Protein AF-A0AA37XMJ9-F1 (afdb_monomer)

Nearest PDB structures (foldseek):
  6n1x-assembly1_A  TM=3.238E-01  e=4.390E+00  Staphylococcus aureus subsp. aureus CN1
  8bhv-assembly1_A  TM=1.968E-01  e=6.814E+00  Homo sapiens

Sequence (261 aa):
MQPVRIQGEDYVDGGYRNDFPLDVALSKGAKECICIDAKGPGVRKKISLPENVVNVQLRSPWPLGSFLIFDSKRSKVNERLGYLEMLKYFGKYTGFWYTFSNMTDWQTNWQAFIMSLSAQEFALLKKSNFWQKFYKYHGKKVSLEQVGEAFVELIGRILRLPADRSYTKEQFLNAFMKKKTELSFPPELVRSFNEWVELYYKDYFFLSKKNQFLFLDALLEKDMHLSKWFIEQTEVLFIAAKFFHFLKNETEEKCVINNEE

Organism: NCBI:txid526944

Structure (mmCIF, N/CA/C/O backbone):
data_AF-A0AA37XMJ9-F1
#
_entry.id   AF-A0AA37XMJ9-F1
#
loop_
_atom_site.group_PDB
_atom_site.id
_atom_site.type_symbol
_atom_site.label_atom_id
_atom_site.label_alt_id
_atom_site.label_comp_id
_atom_site.label_asym_id
_atom_site.label_entity_id
_atom_site.label_seq_id
_atom_site.pdbx_PDB_ins_code
_atom_site.Cartn_x
_atom_site.Cartn_y
_atom_site.Cartn_z
_atom_site.occupancy
_atom_site.B_iso_or_equiv
_atom_site.auth_seq_id
_atom_site.auth_comp_id
_atom_site.auth_asym_id
_atom_site.auth_atom_id
_atom_site.pdbx_PDB_model_num
ATOM 1 N N . MET A 1 1 ? -31.871 9.087 11.682 1.00 66.75 1 MET A N 1
ATOM 2 C CA . MET A 1 1 ? -31.858 7.918 12.585 1.00 66.75 1 MET A CA 1
ATOM 3 C C . MET A 1 1 ? -32.893 8.187 13.662 1.00 66.75 1 MET A C 1
ATOM 5 O O . MET A 1 1 ? -32.895 9.306 14.162 1.00 66.75 1 MET A O 1
ATOM 9 N N . GLN A 1 2 ? -33.815 7.263 13.934 1.00 83.56 2 GLN A N 1
ATOM 10 C CA . GLN A 1 2 ? -34.804 7.458 15.001 1.00 83.56 2 GLN A CA 1
ATOM 11 C C . GLN A 1 2 ? -34.198 7.020 16.342 1.00 83.56 2 GLN A C 1
ATOM 13 O O . GLN A 1 2 ? -33.538 5.979 16.369 1.00 83.56 2 GLN A O 1
ATOM 18 N N . PRO A 1 3 ? -34.363 7.807 17.418 1.00 89.19 3 PRO A N 1
ATOM 19 C CA . PRO A 1 3 ? -33.894 7.415 18.737 1.00 89.19 3 PRO A CA 1
ATOM 20 C C . PRO A 1 3 ? -34.682 6.211 19.265 1.00 89.19 3 PRO A C 1
ATOM 22 O O . PRO A 1 3 ? -35.870 6.056 18.983 1.00 89.19 3 PRO A O 1
ATOM 25 N N . VAL A 1 4 ? -34.011 5.366 20.043 1.00 95.19 4 VAL A N 1
ATOM 26 C CA . VAL A 1 4 ? -34.606 4.219 20.736 1.00 95.19 4 VAL A CA 1
ATOM 27 C C . VAL A 1 4 ? -34.686 4.547 22.220 1.00 95.19 4 VAL A C 1
ATOM 29 O O . VAL A 1 4 ? -33.683 4.936 22.818 1.00 95.19 4 VAL A O 1
ATOM 32 N N . ARG A 1 5 ? -35.864 4.375 22.825 1.00 95.56 5 ARG A N 1
ATOM 33 C CA . ARG A 1 5 ? -36.067 4.664 24.247 1.00 95.56 5 ARG A CA 1
ATOM 34 C C . ARG A 1 5 ? -35.691 3.460 25.105 1.00 95.56 5 ARG A C 1
ATOM 36 O O . ARG A 1 5 ? -36.268 2.385 24.955 1.00 95.56 5 ARG A O 1
ATOM 43 N N . ILE A 1 6 ? -34.736 3.641 26.011 1.00 95.50 6 ILE A N 1
ATOM 44 C CA . ILE A 1 6 ? -34.246 2.611 26.934 1.00 95.50 6 ILE A CA 1
ATOM 45 C C . ILE A 1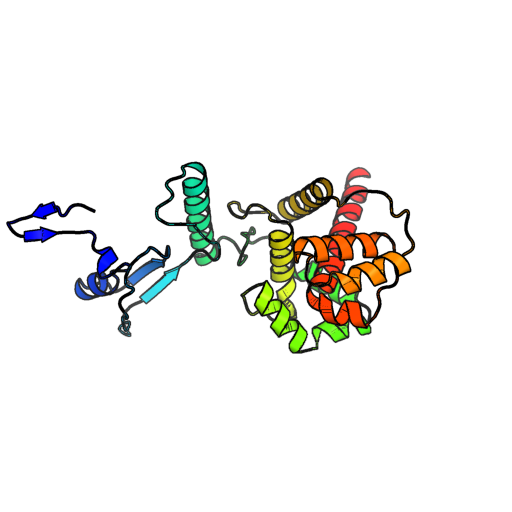 6 ? -34.293 3.201 28.343 1.00 95.50 6 ILE A C 1
ATOM 47 O O . ILE A 1 6 ? -33.741 4.265 28.585 1.00 95.50 6 ILE A O 1
ATOM 51 N N . GLN A 1 7 ? -34.984 2.537 29.276 1.00 95.31 7 GLN A N 1
ATOM 52 C CA . GLN A 1 7 ? -35.122 2.995 30.674 1.00 95.31 7 GLN A CA 1
ATOM 53 C C . GLN A 1 7 ? -35.608 4.452 30.827 1.00 95.31 7 GLN A C 1
ATOM 55 O O . GLN A 1 7 ? -35.252 5.140 31.775 1.00 95.31 7 GLN A O 1
ATOM 60 N N . GLY A 1 8 ? -36.449 4.922 29.901 1.00 95.31 8 GLY A N 1
ATOM 61 C CA . GLY A 1 8 ? -36.991 6.282 29.940 1.00 95.31 8 GLY A CA 1
ATOM 62 C C . GLY A 1 8 ? -36.095 7.357 29.320 1.00 95.31 8 GLY A C 1
ATOM 63 O O . GLY A 1 8 ? -36.539 8.495 29.241 1.00 95.31 8 GLY A O 1
ATOM 64 N N . GLU A 1 9 ? -34.915 7.004 28.814 1.00 95.38 9 GLU A N 1
ATOM 65 C CA . GLU A 1 9 ? -34.000 7.912 28.116 1.00 95.38 9 GLU A CA 1
ATOM 66 C C . GLU A 1 9 ? -33.924 7.565 26.623 1.00 95.38 9 GLU A C 1
ATOM 68 O O . GLU A 1 9 ? -34.057 6.401 26.233 1.00 95.38 9 GLU A O 1
ATOM 73 N N . ASP A 1 10 ? -33.716 8.572 25.777 1.00 94.25 10 ASP A N 1
ATOM 74 C CA . ASP A 1 10 ? -33.631 8.398 24.327 1.00 94.25 10 ASP A CA 1
ATOM 75 C C . ASP A 1 10 ? -32.170 8.213 23.887 1.00 94.25 10 ASP A C 1
ATOM 77 O O . ASP A 1 10 ? -31.306 9.047 24.158 1.00 94.25 10 ASP A O 1
ATOM 81 N N . TYR A 1 11 ? -31.895 7.127 23.162 1.00 93.12 11 TYR A N 1
ATOM 82 C CA . TYR A 1 11 ? -30.558 6.770 22.691 1.00 93.12 11 TYR A CA 1
ATOM 83 C C . TYR A 1 11 ? -30.465 6.788 21.168 1.00 93.12 11 TYR A C 1
ATOM 85 O O . TYR A 1 11 ? -31.378 6.378 20.453 1.00 93.12 11 TYR A O 1
ATOM 93 N N . VAL A 1 12 ? -29.307 7.215 20.674 1.00 91.25 12 VAL A N 1
ATOM 94 C CA . VAL A 1 12 ? -28.900 7.138 19.266 1.00 91.25 12 VAL A CA 1
ATOM 95 C C . VAL A 1 12 ? -27.552 6.424 19.166 1.00 91.25 12 VAL A C 1
ATOM 97 O O . VAL A 1 12 ? -26.928 6.118 20.182 1.00 91.25 12 VAL A O 1
ATOM 100 N N . ASP A 1 13 ? -27.097 6.155 17.943 1.00 88.25 13 ASP A N 1
ATOM 101 C CA . ASP A 1 13 ? -25.814 5.493 17.693 1.00 88.25 13 ASP A CA 1
ATOM 102 C C . ASP A 1 13 ? -24.636 6.225 18.372 1.00 88.25 13 ASP A C 1
ATOM 104 O O . ASP A 1 13 ? -24.510 7.452 18.315 1.00 88.25 13 ASP A O 1
ATOM 108 N N . GLY A 1 14 ? -23.750 5.460 19.014 1.00 87.38 14 GLY A N 1
ATOM 109 C CA . GLY A 1 14 ? -22.586 5.992 19.722 1.00 87.38 14 GLY A CA 1
ATOM 110 C C . GLY A 1 14 ? -21.572 6.691 18.812 1.00 87.38 14 GLY A C 1
ATOM 111 O O . GLY A 1 14 ? -20.876 7.597 19.275 1.00 87.38 14 GLY A O 1
ATOM 112 N N . GLY A 1 15 ? -21.533 6.352 17.519 1.00 85.62 15 GLY A N 1
ATOM 113 C CA . GLY A 1 15 ? -20.644 6.956 16.525 1.00 85.62 15 GLY A CA 1
ATOM 114 C C . GLY A 1 15 ? -20.826 8.469 16.370 1.00 85.62 15 GLY A C 1
ATOM 115 O O . GLY A 1 15 ? -19.869 9.176 16.052 1.00 85.62 15 GLY A O 1
ATOM 116 N N . TYR A 1 16 ? -22.006 9.008 16.706 1.00 86.44 16 TYR A N 1
ATOM 117 C CA . TYR A 1 16 ? -22.241 10.458 16.750 1.00 86.44 16 TYR A CA 1
ATOM 118 C C . TYR A 1 16 ? -21.364 11.185 17.781 1.00 86.44 16 TYR A C 1
ATOM 120 O O . TYR A 1 16 ? -21.107 12.379 17.633 1.00 86.44 16 TYR A O 1
ATOM 128 N N . ARG A 1 17 ? -20.893 10.483 18.818 1.00 88.00 17 ARG A N 1
ATOM 129 C CA . ARG A 1 17 ? -20.053 11.043 19.887 1.00 88.00 17 ARG A CA 1
ATOM 130 C C . ARG A 1 17 ? -18.646 10.455 19.908 1.00 88.00 17 ARG A C 1
ATOM 132 O O . ARG A 1 17 ? -17.703 11.163 20.257 1.00 88.00 17 ARG A O 1
ATOM 139 N N . ASN A 1 18 ? -18.523 9.165 19.620 1.00 90.19 18 ASN A N 1
ATOM 140 C CA . ASN A 1 18 ? -17.270 8.434 19.669 1.00 90.19 18 ASN A CA 1
ATOM 141 C C . ASN A 1 18 ? -17.320 7.241 18.709 1.00 90.19 18 ASN A C 1
ATOM 143 O O . ASN A 1 18 ? -17.839 6.180 19.046 1.00 90.19 18 ASN A O 1
ATOM 147 N N . ASP A 1 19 ? -16.767 7.416 17.515 1.00 89.38 19 ASP A N 1
ATOM 148 C CA . ASP A 1 19 ? -16.698 6.372 16.484 1.00 89.38 19 ASP A CA 1
ATOM 149 C C . ASP A 1 19 ? -15.590 5.330 16.741 1.00 89.38 19 ASP A C 1
ATOM 151 O O . ASP A 1 19 ? -15.439 4.380 15.971 1.00 89.38 19 ASP A O 1
ATOM 155 N N . PHE A 1 20 ? -14.813 5.485 17.821 1.00 91.44 20 PHE A N 1
ATOM 156 C CA . PHE A 1 20 ? -13.759 4.549 18.209 1.00 91.44 20 PHE A CA 1
ATOM 157 C C . PHE A 1 20 ? -13.577 4.491 19.729 1.00 91.44 20 PHE A C 1
ATOM 159 O O . PHE A 1 20 ? -12.693 5.158 20.277 1.00 91.44 20 PHE A O 1
ATOM 166 N N . PRO A 1 21 ? -14.405 3.692 20.426 1.00 92.12 21 PRO A N 1
ATOM 167 C CA . PRO A 1 21 ? -14.551 3.718 21.881 1.00 92.12 21 PRO A CA 1
ATOM 168 C C . PRO A 1 21 ? -13.410 3.013 22.636 1.00 92.12 21 PRO A C 1
ATOM 170 O O . PRO A 1 21 ? -13.639 2.243 23.569 1.00 92.12 21 PRO A O 1
ATOM 173 N N . LEU A 1 22 ? -12.159 3.286 22.257 1.00 93.31 22 LEU A N 1
ATOM 174 C CA . LEU A 1 22 ? -10.976 2.763 22.936 1.00 93.31 22 LEU A CA 1
ATOM 175 C C . LEU A 1 22 ? -10.908 3.255 24.389 1.00 93.31 22 LEU A C 1
ATOM 177 O O . LEU A 1 22 ? -10.591 2.483 25.281 1.00 93.31 22 LEU A O 1
ATOM 181 N N . ASP A 1 23 ? -11.299 4.496 24.669 1.00 93.38 23 ASP A N 1
ATOM 182 C CA . ASP A 1 23 ? -11.367 5.037 26.031 1.00 93.38 23 ASP A CA 1
ATOM 183 C C . ASP A 1 23 ? -12.340 4.267 26.932 1.00 93.38 23 ASP A C 1
ATOM 185 O O . ASP A 1 23 ? -12.078 4.112 28.123 1.00 93.38 23 ASP A O 1
ATOM 189 N N . VAL A 1 24 ? -13.437 3.754 26.367 1.00 94.00 24 VAL A N 1
ATOM 190 C CA . VAL A 1 24 ? -14.402 2.915 27.092 1.00 94.00 24 VAL A CA 1
ATOM 191 C C . VAL A 1 24 ? -13.803 1.543 27.400 1.00 94.00 24 VAL A C 1
ATOM 193 O O . VAL A 1 24 ? -14.007 1.016 28.492 1.00 94.00 24 VAL A O 1
ATOM 196 N N . ALA A 1 25 ? -13.039 0.964 26.469 1.00 94.38 25 ALA A N 1
ATOM 197 C CA . ALA A 1 25 ? -12.320 -0.283 26.722 1.00 94.38 25 ALA A CA 1
ATOM 198 C C . ALA A 1 25 ? -11.262 -0.101 27.827 1.00 94.38 25 ALA A C 1
ATOM 200 O O . ALA A 1 25 ? -11.189 -0.901 28.761 1.00 94.38 25 ALA A O 1
ATOM 201 N N . LEU A 1 26 ? -10.497 0.993 27.770 1.00 94.88 26 LEU A N 1
ATOM 202 C CA . LEU A 1 26 ? -9.481 1.328 28.770 1.00 94.88 26 LEU A CA 1
ATOM 203 C C . LEU A 1 26 ? -10.086 1.575 30.157 1.00 94.88 26 LEU A C 1
ATOM 205 O O . LEU A 1 26 ? -9.560 1.069 31.146 1.00 94.88 26 LEU A O 1
ATOM 209 N N . SER A 1 27 ? -11.205 2.303 30.249 1.00 94.38 27 SER A N 1
ATOM 210 C CA . SER A 1 27 ? -11.872 2.569 31.534 1.00 94.38 27 SER A CA 1
ATOM 211 C C . SER A 1 27 ? -12.449 1.308 32.178 1.00 94.38 27 SER A C 1
ATOM 213 O O . SER A 1 27 ? -12.552 1.232 33.400 1.00 94.38 27 SER A O 1
ATOM 215 N N . LYS A 1 28 ? -12.764 0.291 31.368 1.00 95.88 28 LYS A N 1
ATOM 216 C CA . LYS A 1 28 ? -13.156 -1.049 31.824 1.00 95.88 28 LYS A CA 1
ATOM 217 C C . LYS A 1 28 ? -11.971 -1.960 32.164 1.00 95.88 28 LYS A C 1
ATOM 219 O O . LYS A 1 28 ? -12.190 -3.110 32.527 1.00 95.88 28 LYS A O 1
ATOM 224 N N . GLY A 1 29 ? -10.737 -1.461 32.082 1.00 95.00 29 GLY A N 1
ATOM 225 C CA . GLY A 1 29 ? -9.537 -2.176 32.513 1.00 95.00 29 GLY A CA 1
ATOM 226 C C . GLY A 1 29 ? -8.793 -2.930 31.411 1.00 95.00 29 GLY A C 1
ATOM 227 O O . GLY A 1 29 ? -7.912 -3.721 31.740 1.00 95.00 29 GLY A O 1
ATOM 228 N N . ALA A 1 30 ? -9.091 -2.697 30.127 1.00 96.31 30 ALA A N 1
ATOM 229 C CA . ALA A 1 30 ? -8.327 -3.305 29.036 1.00 96.31 30 ALA A CA 1
ATOM 230 C C . ALA A 1 30 ? -6.842 -2.888 29.089 1.00 96.31 30 ALA A C 1
ATOM 232 O O . ALA A 1 30 ? -6.521 -1.702 29.205 1.00 96.31 30 ALA A O 1
ATOM 233 N N . LYS A 1 31 ? -5.939 -3.875 29.003 1.00 95.94 31 LYS A N 1
ATOM 234 C CA . LYS A 1 31 ? -4.472 -3.688 29.009 1.00 95.94 31 LYS A CA 1
ATOM 235 C C . LYS A 1 31 ? -3.799 -4.061 27.694 1.00 95.94 31 LYS A C 1
ATOM 237 O O . LYS A 1 31 ? -2.716 -3.565 27.407 1.00 95.94 31 LYS A O 1
ATOM 242 N N . GLU A 1 32 ? -4.467 -4.867 26.882 1.00 96.12 32 GLU A N 1
ATOM 243 C CA . GLU A 1 32 ? -4.010 -5.279 25.561 1.00 96.12 32 GLU A CA 1
ATOM 244 C C . GLU A 1 32 ? -5.151 -5.036 24.577 1.00 96.12 32 GLU A C 1
ATOM 246 O O . GLU A 1 32 ? -6.258 -5.545 24.755 1.00 96.12 32 GLU A O 1
ATOM 251 N N . CYS A 1 33 ? -4.911 -4.189 23.580 1.00 94.81 33 CYS A N 1
ATOM 252 C CA . CYS A 1 33 ? -5.932 -3.742 22.641 1.00 94.81 33 CYS A CA 1
ATOM 253 C C . CYS A 1 33 ? -5.467 -3.973 21.204 1.00 94.81 33 CYS A C 1
ATOM 255 O O . CYS A 1 33 ? -4.438 -3.442 20.789 1.00 94.81 33 CYS A O 1
ATOM 257 N N . ILE A 1 34 ? -6.269 -4.703 20.425 1.00 94.38 34 ILE A N 1
ATOM 258 C CA . ILE A 1 34 ? -6.161 -4.730 18.964 1.00 94.38 34 ILE A CA 1
ATOM 259 C C . ILE A 1 34 ? -7.244 -3.807 18.405 1.00 94.38 34 ILE A C 1
ATOM 261 O O . ILE A 1 34 ? -8.437 -4.100 18.434 1.00 94.38 34 ILE A O 1
ATOM 265 N N . CYS A 1 35 ? -6.799 -2.660 17.920 1.00 93.75 35 CYS A N 1
ATOM 266 C CA . CYS A 1 35 ? -7.593 -1.515 17.517 1.00 93.7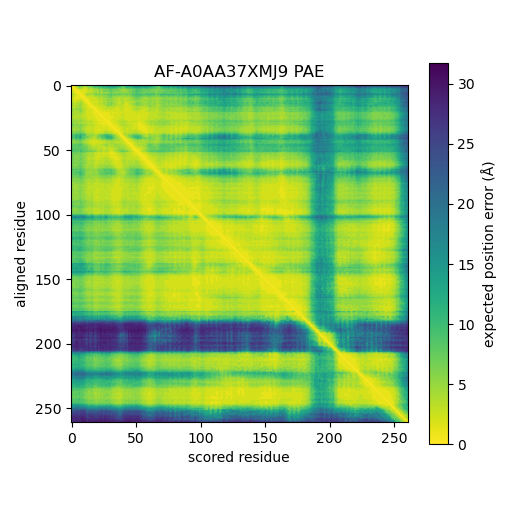5 35 CYS A CA 1
ATOM 267 C C . CYS A 1 35 ? -7.730 -1.466 15.992 1.00 93.75 35 CYS A C 1
ATOM 269 O O . CYS A 1 35 ? -6.827 -0.997 15.302 1.00 93.75 35 CYS A O 1
ATOM 271 N N . ILE A 1 36 ? -8.867 -1.914 15.456 1.00 92.50 36 ILE A N 1
ATOM 272 C CA . ILE A 1 36 ? -9.113 -1.967 14.005 1.00 92.50 36 ILE A CA 1
ATOM 273 C C . ILE A 1 36 ? -9.889 -0.723 13.554 1.00 92.50 36 ILE A C 1
ATOM 275 O O . ILE A 1 36 ? -11.094 -0.617 13.769 1.00 92.50 36 ILE A O 1
ATOM 279 N N . ASP A 1 37 ? -9.210 0.226 12.909 1.00 90.06 37 ASP A N 1
ATOM 280 C CA . ASP A 1 37 ? -9.817 1.474 12.437 1.00 90.06 37 ASP A CA 1
ATOM 281 C C . ASP A 1 37 ? -10.345 1.349 11.000 1.00 90.06 37 ASP A C 1
ATOM 283 O O . ASP A 1 37 ? -9.607 1.485 10.018 1.00 90.06 37 ASP A O 1
ATOM 287 N N . ALA A 1 38 ? -11.656 1.143 10.874 1.00 85.69 38 ALA A N 1
ATOM 288 C CA . ALA A 1 38 ? -12.355 1.114 9.590 1.00 85.69 38 ALA A CA 1
ATOM 289 C C . ALA A 1 38 ? -12.654 2.514 9.010 1.00 85.69 38 ALA A C 1
ATOM 291 O O . ALA A 1 38 ? -13.165 2.600 7.894 1.00 85.69 38 ALA A O 1
ATOM 292 N N . LYS A 1 39 ? -12.336 3.607 9.731 1.00 77.38 39 LYS A N 1
ATOM 293 C CA . LYS A 1 39 ? -12.738 4.988 9.397 1.00 77.38 39 LYS A CA 1
ATOM 294 C C . LYS A 1 39 ? -14.241 5.137 9.129 1.00 77.38 39 LYS A C 1
ATOM 296 O O . LYS A 1 39 ? -14.666 5.485 8.027 1.00 77.38 39 LYS A O 1
ATOM 301 N N . GLY A 1 40 ? -15.035 4.881 10.163 1.00 72.56 40 GLY A N 1
ATOM 302 C CA . GLY A 1 40 ? -16.459 5.203 10.152 1.00 72.56 40 GLY A CA 1
ATOM 303 C C . GLY A 1 40 ? -16.722 6.719 10.134 1.00 72.56 40 GLY A C 1
ATOM 304 O O . GLY A 1 40 ? -15.816 7.514 10.391 1.00 72.56 40 GLY A O 1
ATOM 305 N N . PRO A 1 41 ? -17.953 7.138 9.805 1.00 72.00 41 PRO A N 1
ATOM 306 C CA . PRO A 1 41 ? -18.405 8.503 10.013 1.00 72.00 41 PRO A CA 1
ATOM 307 C C . PRO A 1 41 ? -18.606 8.743 11.511 1.00 72.00 41 PRO A C 1
ATOM 309 O O . PRO A 1 41 ? -19.067 7.856 12.226 1.00 72.00 41 PRO A O 1
ATOM 312 N N . GLY A 1 42 ? -18.305 9.951 11.979 1.00 80.62 42 GLY A N 1
ATOM 313 C CA . GLY A 1 42 ? -18.525 10.316 13.373 1.00 80.62 42 GLY A CA 1
ATOM 314 C C . GLY A 1 42 ? -17.417 11.176 13.954 1.00 80.62 42 GLY A C 1
ATOM 315 O O . GLY A 1 42 ? -16.561 11.703 13.238 1.00 80.62 42 GLY A O 1
ATOM 316 N N . VAL A 1 43 ? -17.465 11.341 15.273 1.00 83.06 43 VAL A N 1
ATOM 317 C CA . VAL A 1 43 ? -16.482 12.127 16.020 1.00 83.06 43 VAL A CA 1
ATOM 318 C C . VAL A 1 43 ? -15.443 11.191 16.622 1.00 83.06 43 VAL A C 1
ATOM 320 O O . VAL A 1 43 ? -15.759 10.382 17.492 1.00 83.06 43 VAL A O 1
ATOM 323 N N . ARG A 1 44 ? -14.183 11.355 16.206 1.00 89.00 44 ARG A N 1
ATOM 324 C CA . ARG A 1 44 ? -13.044 10.660 16.811 1.00 89.00 44 ARG A CA 1
ATOM 325 C C . ARG A 1 44 ? -12.633 11.352 18.099 1.00 89.00 44 ARG A C 1
ATOM 327 O O . ARG A 1 44 ? -12.063 12.447 18.072 1.00 89.00 44 ARG A O 1
ATOM 334 N N . LYS A 1 45 ? -12.874 10.701 19.235 1.00 89.38 45 LYS A N 1
ATOM 335 C CA . LYS A 1 45 ? -12.370 11.180 20.523 1.00 89.38 45 LYS A CA 1
ATOM 336 C C . LYS A 1 45 ? -10.842 11.054 20.557 1.00 89.38 45 LYS A C 1
ATOM 338 O O . LYS A 1 45 ? -10.291 10.013 20.208 1.00 89.38 45 LYS A O 1
ATOM 343 N N . LYS A 1 46 ? -10.146 12.116 20.979 1.00 88.31 46 LYS A N 1
ATOM 344 C CA . LYS A 1 46 ? -8.703 12.057 21.265 1.00 88.31 46 LYS A CA 1
ATOM 345 C C . LYS A 1 46 ? -8.485 11.321 22.582 1.00 88.31 46 LYS A C 1
ATOM 347 O O . LYS A 1 46 ? -9.158 11.618 23.567 1.00 88.31 46 LYS A O 1
ATOM 352 N N . ILE A 1 47 ? -7.549 10.381 22.590 1.00 88.25 47 ILE A N 1
ATOM 353 C CA . ILE A 1 47 ? -7.257 9.539 23.749 1.00 88.25 47 ILE A CA 1
ATOM 354 C C . ILE A 1 47 ? -5.741 9.477 23.906 1.00 88.25 47 ILE A C 1
ATOM 356 O O . ILE A 1 47 ? -5.030 9.259 22.924 1.00 88.25 47 ILE A O 1
ATOM 360 N N . SER A 1 48 ? -5.262 9.671 25.132 1.00 89.06 48 SER A N 1
ATOM 361 C CA . SER A 1 48 ? -3.874 9.399 25.503 1.00 89.06 48 SER A CA 1
ATOM 362 C C . SER A 1 48 ? -3.788 7.970 26.017 1.00 89.06 48 SER A C 1
ATOM 364 O O . SER A 1 48 ? -4.514 7.603 26.942 1.00 89.06 48 SER A O 1
ATOM 366 N N . LEU A 1 49 ? -2.934 7.160 25.399 1.00 91.06 49 LEU A N 1
ATOM 367 C CA . LEU A 1 49 ? -2.709 5.783 25.825 1.00 91.06 49 LEU A CA 1
ATOM 368 C C . LEU A 1 49 ? -1.877 5.775 27.115 1.00 91.06 49 LEU A C 1
ATOM 370 O O . LEU A 1 49 ? -0.822 6.411 27.138 1.00 91.06 49 LEU A O 1
ATOM 374 N N . PRO A 1 50 ? -2.319 5.076 28.173 1.00 91.19 50 PRO A N 1
ATOM 375 C CA . PRO A 1 50 ? -1.476 4.820 29.335 1.00 91.19 50 PRO A CA 1
ATOM 376 C C . PRO A 1 50 ? -0.237 4.003 28.945 1.00 91.19 50 PRO A C 1
ATOM 378 O O . PRO A 1 50 ? -0.325 3.123 28.092 1.00 91.19 50 PRO A O 1
ATOM 381 N N . GLU A 1 51 ? 0.897 4.239 29.608 1.00 90.56 51 GLU A N 1
ATOM 382 C CA . GLU A 1 51 ? 2.166 3.548 29.307 1.00 90.56 51 GLU A CA 1
ATOM 383 C C . GLU A 1 51 ? 2.091 2.025 29.496 1.00 90.56 51 GLU A C 1
ATOM 385 O O . GLU A 1 51 ? 2.770 1.274 28.804 1.00 90.56 51 GLU A O 1
ATOM 390 N N . ASN A 1 52 ? 1.233 1.551 30.404 1.00 92.25 52 ASN A N 1
ATOM 391 C CA . ASN A 1 52 ? 1.049 0.129 30.701 1.00 92.25 52 ASN A CA 1
ATOM 392 C C . ASN A 1 52 ? 0.017 -0.574 29.805 1.00 92.25 52 ASN A C 1
ATOM 394 O O . ASN A 1 52 ? -0.512 -1.616 30.196 1.00 92.25 52 ASN A O 1
ATOM 398 N N . VAL A 1 53 ? -0.324 0.010 28.655 1.00 94.75 53 VAL A N 1
ATOM 399 C CA . VAL A 1 53 ? -1.271 -0.571 27.703 1.00 94.75 53 VAL A CA 1
ATOM 400 C C . VAL A 1 53 ? -0.557 -0.904 26.405 1.00 94.75 53 VAL A C 1
ATOM 402 O O . VAL A 1 53 ? -0.034 -0.027 25.719 1.00 94.75 53 VAL A O 1
ATOM 405 N N . VAL A 1 54 ? -0.609 -2.177 26.027 1.00 94.38 54 VAL A N 1
ATOM 406 C CA . VAL A 1 54 ? -0.183 -2.618 24.702 1.00 94.38 54 VAL A CA 1
ATOM 407 C C . VAL A 1 54 ? -1.311 -2.317 23.725 1.00 94.38 54 VAL A C 1
ATOM 409 O O . VAL A 1 54 ? -2.428 -2.814 23.868 1.00 94.38 54 VAL A O 1
ATOM 412 N N . ASN A 1 55 ? -1.029 -1.490 22.722 1.00 93.25 55 ASN A N 1
ATOM 413 C CA . ASN A 1 55 ? -1.999 -1.123 21.701 1.00 93.25 55 ASN A CA 1
ATOM 414 C C . ASN A 1 55 ? -1.453 -1.405 20.303 1.00 93.25 55 ASN A C 1
ATOM 416 O O . ASN A 1 55 ? -0.436 -0.847 19.892 1.00 93.25 55 ASN A O 1
ATOM 420 N N . VAL A 1 56 ? -2.187 -2.221 19.556 1.00 93.62 56 VAL A N 1
ATOM 421 C CA . VAL A 1 56 ? -1.938 -2.522 18.152 1.00 93.62 56 VAL A CA 1
ATOM 422 C C . VAL A 1 56 ? -3.007 -1.834 17.326 1.00 93.62 56 VAL A C 1
ATOM 424 O O . VAL A 1 56 ? -4.155 -2.266 17.321 1.00 93.62 56 VAL A O 1
ATOM 427 N N . GLN A 1 57 ? -2.649 -0.773 16.606 1.00 91.31 57 GLN A N 1
ATOM 428 C CA . GLN A 1 57 ? -3.587 -0.093 15.718 1.00 91.31 57 GLN A CA 1
ATOM 429 C C . GLN A 1 57 ? -3.415 -0.572 14.278 1.00 91.31 57 GLN A C 1
ATOM 431 O O . GLN A 1 57 ? -2.352 -0.412 13.680 1.00 91.31 57 GLN A O 1
ATOM 436 N N . LEU A 1 58 ? -4.484 -1.128 13.715 1.00 92.62 58 LEU A N 1
ATOM 437 C CA . LEU A 1 58 ? -4.525 -1.665 12.360 1.00 92.62 58 LEU A CA 1
ATOM 438 C C . LEU A 1 58 ? -5.559 -0.931 11.529 1.00 92.62 58 LEU A C 1
ATOM 440 O O . LEU A 1 58 ? -6.628 -0.551 12.007 1.00 92.62 58 LEU A O 1
ATOM 444 N N . ARG A 1 59 ? -5.235 -0.744 10.253 1.00 90.19 59 ARG A N 1
ATOM 445 C CA . ARG A 1 59 ? -6.117 -0.093 9.294 1.00 90.19 59 ARG A CA 1
ATOM 446 C C . ARG A 1 59 ? -5.768 -0.535 7.884 1.00 90.19 59 ARG A C 1
ATOM 448 O O . ARG A 1 59 ? -4.596 -0.613 7.535 1.00 90.19 59 ARG A O 1
ATOM 455 N N . SER A 1 60 ? -6.790 -0.725 7.051 1.00 89.62 60 SER A N 1
ATOM 456 C CA . SER A 1 60 ? -6.560 -0.959 5.629 1.00 89.62 60 SER A CA 1
ATOM 457 C C . SER A 1 60 ? -5.919 0.276 4.974 1.00 89.62 60 SER A C 1
ATOM 459 O O . SER A 1 60 ? -6.434 1.393 5.137 1.00 89.62 60 SER A O 1
ATOM 461 N N . PRO A 1 61 ? -4.834 0.110 4.195 1.00 88.00 61 PRO A N 1
ATOM 462 C CA . PRO A 1 61 ? -4.301 1.194 3.376 1.00 88.00 61 PRO A CA 1
ATOM 463 C C . PRO A 1 61 ? -5.263 1.552 2.232 1.00 88.00 61 PRO A C 1
ATOM 465 O O . PRO A 1 61 ? -5.250 2.685 1.744 1.00 88.00 61 PRO A O 1
ATOM 468 N N . TRP A 1 62 ? -6.144 0.626 1.838 1.00 88.06 62 TRP A N 1
ATOM 469 C CA . TRP A 1 62 ? -7.134 0.830 0.785 1.00 88.06 62 TRP A CA 1
ATOM 470 C C . TRP A 1 62 ? -8.391 1.552 1.279 1.00 88.06 62 TRP A C 1
ATOM 472 O O . TRP A 1 62 ? -8.818 1.382 2.424 1.00 88.06 62 TRP A O 1
ATOM 482 N N . PRO A 1 63 ? -9.040 2.343 0.407 1.00 83.75 63 PRO A N 1
ATOM 483 C CA . PRO A 1 63 ? -10.331 2.928 0.722 1.00 83.75 63 PRO A CA 1
ATOM 484 C C . PRO A 1 63 ? -11.416 1.844 0.778 1.00 83.75 63 PRO A C 1
ATOM 486 O O . PRO A 1 63 ? -11.798 1.278 -0.245 1.00 83.75 63 PRO A O 1
ATOM 489 N N . LEU A 1 64 ? -11.977 1.627 1.968 1.00 82.69 64 LEU A N 1
ATOM 490 C CA . LEU A 1 64 ? -13.089 0.691 2.177 1.00 82.69 64 LEU A CA 1
ATOM 491 C C . LEU A 1 64 ? -14.404 1.194 1.562 1.00 82.69 64 LEU A C 1
ATOM 493 O O . LEU A 1 64 ? -15.284 0.403 1.231 1.00 82.69 64 LEU A O 1
ATOM 497 N N . GLY A 1 65 ? -14.515 2.504 1.322 1.00 75.00 65 GLY A N 1
ATOM 498 C CA . GLY A 1 65 ? -15.661 3.136 0.673 1.00 75.00 65 GLY A CA 1
ATOM 499 C C . GLY A 1 65 ? -16.460 4.077 1.536 1.00 75.00 65 GLY A C 1
ATOM 500 O O . GLY A 1 65 ? -16.043 4.439 2.628 1.00 75.00 65 GLY A O 1
ATOM 501 N N . SER A 1 66 ? -17.611 4.483 1.001 1.00 76.38 66 SER A N 1
ATOM 502 C CA . SER A 1 66 ? -18.597 5.220 1.781 1.00 76.38 66 SER A CA 1
ATOM 503 C C . SER A 1 66 ? -19.302 4.260 2.730 1.00 76.38 66 SER A C 1
ATOM 505 O O . SER A 1 66 ? -19.779 3.209 2.308 1.00 76.38 66 SER A O 1
ATOM 507 N N . PHE A 1 67 ? -19.381 4.649 3.998 1.00 73.75 67 PHE A N 1
ATOM 508 C CA . PHE A 1 67 ? -19.967 3.854 5.072 1.00 73.75 67 PHE A CA 1
ATOM 509 C C . PHE A 1 67 ? -21.447 3.511 4.856 1.00 73.75 67 PHE A C 1
ATOM 511 O O . PHE A 1 67 ? -21.883 2.435 5.239 1.00 73.75 67 PHE A O 1
ATOM 518 N N . LEU A 1 68 ? -22.215 4.400 4.214 1.00 77.75 68 LEU A N 1
ATOM 519 C CA . LEU A 1 68 ? -23.658 4.214 3.994 1.00 77.75 68 LEU A CA 1
ATOM 520 C C . LEU A 1 68 ? -23.993 3.429 2.715 1.00 77.75 68 LEU A C 1
ATOM 522 O O . LEU A 1 68 ? -25.164 3.292 2.370 1.00 77.75 68 LEU A O 1
ATOM 526 N N . ILE A 1 69 ? -22.985 2.938 1.986 1.00 73.00 69 ILE A N 1
ATOM 527 C CA . ILE A 1 69 ? -23.198 2.123 0.787 1.00 73.00 69 ILE A CA 1
ATOM 528 C C . ILE A 1 69 ? -23.083 0.648 1.170 1.00 73.00 69 ILE A C 1
ATOM 530 O O . ILE A 1 69 ? -21.984 0.105 1.291 1.00 73.00 69 ILE A O 1
ATOM 534 N N . PHE A 1 70 ? -24.237 -0.003 1.312 1.00 81.31 70 PHE A N 1
ATOM 535 C CA . PHE A 1 70 ? -24.341 -1.431 1.599 1.00 81.31 70 PHE A CA 1
ATOM 536 C C . PHE A 1 70 ? -24.335 -2.238 0.296 1.00 81.31 70 PHE A C 1
ATOM 538 O O . PHE A 1 70 ? -25.381 -2.542 -0.270 1.00 81.31 70 PHE A O 1
ATOM 545 N N . ASP A 1 71 ? -23.140 -2.571 -0.192 1.00 83.81 71 ASP A N 1
ATOM 546 C CA . ASP A 1 71 ? -22.951 -3.434 -1.362 1.00 83.81 71 ASP A CA 1
ATOM 547 C C . ASP A 1 71 ? -22.271 -4.747 -0.957 1.00 83.81 71 ASP A C 1
ATOM 549 O O . ASP A 1 71 ? -21.162 -4.755 -0.421 1.00 83.81 71 ASP A O 1
ATOM 553 N N . SER A 1 72 ? -22.919 -5.881 -1.238 1.00 90.56 72 SER A N 1
ATOM 554 C CA . SER A 1 72 ? -22.437 -7.192 -0.790 1.00 90.56 72 SER A CA 1
ATOM 555 C C . SER A 1 72 ? -21.088 -7.580 -1.399 1.00 90.56 72 SER A C 1
ATOM 557 O O . SER A 1 72 ? -20.300 -8.274 -0.757 1.00 90.56 72 SER A O 1
ATOM 559 N N . LYS A 1 73 ? -20.808 -7.169 -2.645 1.00 86.94 73 LYS A N 1
ATOM 560 C CA . LYS A 1 73 ? -19.538 -7.490 -3.316 1.00 86.94 73 LYS A CA 1
ATOM 561 C C . LYS A 1 73 ? -18.399 -6.703 -2.674 1.00 86.94 73 LYS A C 1
ATOM 563 O O . LYS A 1 73 ? -17.357 -7.271 -2.357 1.00 86.94 73 LYS A O 1
ATOM 568 N N . ARG A 1 74 ? -18.626 -5.418 -2.414 1.00 82.81 74 ARG A N 1
ATOM 569 C CA . ARG A 1 74 ? -17.697 -4.531 -1.720 1.00 82.81 74 ARG A CA 1
ATOM 570 C C . ARG A 1 74 ? -17.432 -4.982 -0.291 1.00 82.81 74 ARG A C 1
ATOM 572 O O . ARG A 1 74 ? -16.279 -4.969 0.125 1.00 82.81 74 ARG A O 1
ATOM 579 N N . SER A 1 75 ? -18.455 -5.421 0.440 1.00 89.56 75 SER A N 1
ATOM 580 C CA . SER A 1 75 ? -18.276 -5.936 1.802 1.00 89.56 75 SER A CA 1
ATOM 581 C C . SER A 1 75 ? -17.334 -7.140 1.838 1.00 89.56 75 SER A C 1
ATOM 58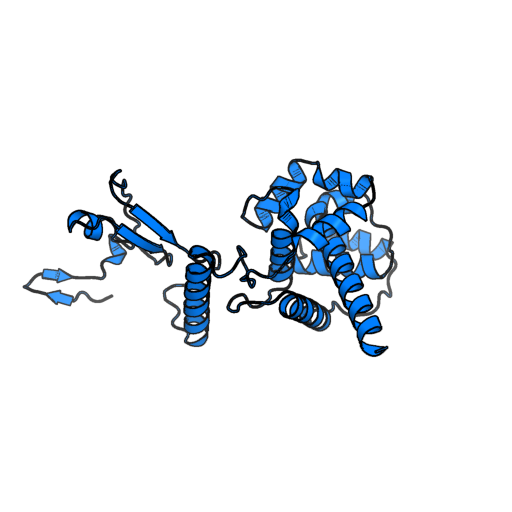3 O O . SER A 1 75 ? -16.417 -7.148 2.654 1.00 89.56 75 SER A O 1
ATOM 585 N N . LYS A 1 76 ? -17.472 -8.092 0.902 1.00 92.75 76 LYS A N 1
ATOM 586 C CA . LYS A 1 76 ? -16.550 -9.240 0.781 1.00 92.75 76 LYS A CA 1
ATOM 587 C C . LYS A 1 76 ? -15.110 -8.806 0.488 1.00 92.75 76 LYS A C 1
ATOM 589 O O . LYS A 1 76 ? -14.170 -9.344 1.064 1.00 92.75 76 LYS A O 1
ATOM 594 N N . VAL A 1 77 ? -14.930 -7.806 -0.379 1.00 89.62 77 VAL A N 1
ATOM 595 C CA . VAL A 1 77 ? -13.608 -7.218 -0.662 1.00 89.62 77 VAL A CA 1
ATOM 596 C C . VAL A 1 77 ? -13.019 -6.568 0.594 1.00 89.62 77 VAL A C 1
ATOM 598 O O . VAL A 1 77 ? -11.870 -6.829 0.936 1.00 89.62 77 VAL A O 1
ATOM 601 N N . ASN A 1 78 ? -13.799 -5.758 1.311 1.00 90.94 78 ASN A N 1
ATOM 602 C CA . ASN A 1 78 ? -13.356 -5.069 2.524 1.00 90.94 78 ASN A CA 1
ATOM 603 C C . ASN A 1 78 ? -12.973 -6.045 3.645 1.00 90.94 78 ASN A C 1
ATOM 605 O O . ASN A 1 78 ? -11.936 -5.864 4.282 1.00 90.94 78 ASN A O 1
ATOM 609 N N . GLU A 1 79 ? -13.782 -7.085 3.856 1.00 93.88 79 GLU A N 1
ATOM 610 C CA . GLU A 1 79 ? -13.491 -8.176 4.788 1.00 93.88 79 GLU A CA 1
ATOM 611 C C . GLU A 1 79 ? -12.148 -8.826 4.448 1.00 93.88 79 GLU A C 1
ATOM 613 O O . GLU A 1 79 ? -11.271 -8.961 5.304 1.00 93.88 79 GLU A O 1
ATOM 618 N N . ARG A 1 80 ? -11.944 -9.156 3.168 1.00 96.31 80 ARG A N 1
ATOM 619 C CA . ARG A 1 80 ? -10.711 -9.787 2.712 1.00 96.31 80 ARG A CA 1
ATOM 620 C C . ARG A 1 80 ? -9.492 -8.880 2.870 1.00 96.31 80 ARG A C 1
ATOM 622 O O . ARG A 1 80 ? -8.447 -9.360 3.300 1.00 96.31 80 ARG A O 1
ATOM 629 N N . LEU A 1 81 ? -9.619 -7.583 2.589 1.00 94.00 81 LEU A N 1
ATOM 630 C CA . LEU A 1 81 ? -8.557 -6.600 2.829 1.00 94.00 81 LEU A CA 1
ATOM 631 C C . LEU A 1 81 ? -8.178 -6.524 4.315 1.00 94.00 81 LEU A C 1
ATOM 633 O O . LEU A 1 81 ? -6.992 -6.491 4.634 1.00 94.00 81 LEU A O 1
ATOM 637 N N . GLY A 1 82 ? -9.164 -6.524 5.219 1.00 94.62 82 GLY A N 1
ATOM 638 C CA . GLY A 1 82 ? -8.923 -6.541 6.665 1.00 94.62 82 GLY A CA 1
ATOM 639 C C . GLY A 1 82 ? -8.230 -7.824 7.131 1.00 94.62 82 GLY A C 1
ATOM 640 O O . GLY A 1 82 ? -7.263 -7.764 7.887 1.00 94.62 82 GLY A O 1
ATOM 641 N N . TYR A 1 83 ? -8.671 -8.976 6.620 1.00 95.81 83 TYR A N 1
ATOM 642 C CA . TYR A 1 83 ? -8.053 -10.270 6.907 1.00 95.81 83 TYR A CA 1
ATOM 643 C C . TYR A 1 83 ? -6.582 -10.320 6.470 1.00 95.81 83 TYR A C 1
ATOM 645 O O . TYR A 1 83 ? -5.717 -10.720 7.248 1.00 95.81 83 TYR A O 1
ATOM 653 N N . LEU A 1 84 ? -6.275 -9.878 5.246 1.00 96.38 84 LEU A N 1
ATOM 654 C CA . LEU A 1 84 ? -4.900 -9.858 4.740 1.00 96.38 84 LEU A CA 1
ATOM 655 C C . LEU A 1 84 ? -4.013 -8.876 5.517 1.00 96.38 84 LEU A C 1
ATOM 657 O O . LEU A 1 84 ? -2.869 -9.208 5.814 1.00 96.38 84 LEU A O 1
ATOM 661 N N . GLU A 1 85 ? -4.536 -7.708 5.903 1.00 95.69 85 GLU A N 1
ATOM 662 C CA . GLU A 1 85 ? -3.798 -6.748 6.735 1.00 95.69 85 GLU A CA 1
ATOM 663 C C . GLU A 1 85 ? -3.418 -7.351 8.095 1.00 95.69 85 GLU A C 1
ATOM 665 O O . GLU A 1 85 ? -2.274 -7.228 8.530 1.00 95.69 85 GLU A O 1
ATOM 670 N N . MET A 1 86 ? -4.340 -8.088 8.723 1.00 95.19 86 MET A N 1
ATOM 671 C CA . MET A 1 86 ? -4.070 -8.799 9.974 1.00 95.19 86 MET A CA 1
ATOM 672 C C . MET A 1 86 ? -2.980 -9.865 9.804 1.00 95.19 86 MET A C 1
ATOM 674 O O . MET A 1 86 ? -2.086 -9.993 10.639 1.00 95.19 86 MET A O 1
ATOM 678 N N . LEU A 1 87 ? -3.016 -10.627 8.709 1.00 95.62 87 LEU A N 1
ATOM 679 C CA . LEU A 1 87 ? -2.002 -11.649 8.453 1.00 95.62 87 LEU A CA 1
ATOM 680 C C . LEU A 1 87 ? -0.618 -11.057 8.164 1.00 95.62 87 LEU A C 1
ATOM 682 O O . LEU A 1 87 ? 0.381 -11.631 8.599 1.00 95.62 87 LEU A O 1
ATOM 686 N N . LYS A 1 88 ? -0.547 -9.907 7.483 1.00 95.12 88 LYS A N 1
ATOM 687 C CA . LYS A 1 88 ? 0.708 -9.160 7.315 1.00 95.12 88 LYS A CA 1
ATOM 688 C C . LYS A 1 88 ? 1.253 -8.670 8.655 1.00 95.12 88 LYS A C 1
ATOM 690 O O . LYS A 1 88 ? 2.446 -8.804 8.901 1.00 95.12 88 LYS A O 1
ATOM 695 N N . TYR A 1 89 ? 0.391 -8.176 9.548 1.00 94.25 89 TYR A N 1
ATOM 696 C CA . TYR A 1 89 ? 0.803 -7.759 10.892 1.00 94.25 89 TYR A CA 1
ATOM 697 C C . TYR A 1 89 ? 1.457 -8.902 11.687 1.00 94.25 89 TYR A C 1
ATOM 699 O O . TYR A 1 89 ? 2.490 -8.703 12.319 1.00 94.25 89 TYR A O 1
ATOM 707 N N . PHE A 1 90 ? 0.917 -10.120 11.589 1.00 93.88 90 PHE A N 1
ATOM 708 C CA . PHE A 1 90 ? 1.515 -11.316 12.198 1.00 93.88 90 PHE A CA 1
ATOM 709 C C . PHE A 1 90 ? 2.670 -11.935 11.392 1.00 93.88 90 PHE A C 1
ATOM 711 O O . PHE A 1 90 ? 3.090 -13.057 11.683 1.00 93.88 90 PHE A O 1
ATOM 718 N N . GLY A 1 91 ? 3.171 -11.252 10.360 1.00 94.06 91 GLY A N 1
ATOM 719 C CA . GLY A 1 91 ? 4.317 -11.700 9.573 1.00 94.06 91 GLY A CA 1
ATOM 720 C C . GLY A 1 91 ? 4.056 -12.952 8.735 1.00 94.06 91 GLY A C 1
ATOM 721 O O . GLY A 1 91 ? 4.997 -13.671 8.415 1.00 94.06 91 GLY A O 1
ATOM 722 N N . LYS A 1 92 ? 2.798 -13.258 8.389 1.00 95.38 92 LYS A N 1
ATOM 723 C CA . LYS A 1 92 ? 2.454 -14.373 7.482 1.00 95.38 92 LYS A CA 1
ATOM 724 C C . LYS A 1 92 ? 2.554 -13.995 6.001 1.00 95.38 92 LYS A C 1
ATOM 726 O O . LYS A 1 92 ? 2.678 -14.887 5.165 1.00 95.38 92 LYS A O 1
ATOM 731 N N . TYR A 1 93 ? 2.474 -12.701 5.703 1.00 96.38 93 TYR A N 1
ATOM 732 C CA . TYR A 1 93 ? 2.620 -12.125 4.368 1.00 96.38 93 TYR A CA 1
ATOM 733 C C . TYR A 1 93 ? 3.418 -10.814 4.437 1.00 96.38 93 TYR A C 1
ATOM 735 O O . TYR A 1 93 ? 3.491 -10.190 5.499 1.00 96.38 93 TYR A O 1
ATOM 743 N N . THR A 1 94 ? 3.944 -10.363 3.297 1.00 94.00 94 THR A N 1
ATOM 744 C CA . THR A 1 94 ? 4.604 -9.055 3.123 1.00 94.00 94 THR A CA 1
ATOM 745 C C . THR A 1 94 ? 3.768 -8.118 2.240 1.00 94.00 94 THR A C 1
ATOM 747 O O . THR A 1 94 ? 2.646 -8.458 1.843 1.00 94.00 94 THR A O 1
ATOM 750 N N . GLY A 1 95 ? 4.288 -6.922 1.946 1.00 93.81 95 GLY A N 1
ATOM 751 C CA . GLY A 1 95 ? 3.602 -5.889 1.171 1.00 93.81 95 GLY A CA 1
ATOM 752 C C . GLY A 1 95 ? 2.978 -4.777 2.013 1.00 93.81 95 GLY A C 1
ATOM 753 O O . GLY A 1 95 ? 2.676 -4.916 3.203 1.00 93.81 95 GLY A O 1
ATOM 754 N N . PHE A 1 96 ? 2.766 -3.626 1.385 1.00 94.25 96 PHE A N 1
ATOM 755 C CA . PHE A 1 96 ? 2.021 -2.509 1.947 1.00 94.25 96 PHE A CA 1
ATOM 756 C C . PHE A 1 96 ? 0.637 -2.400 1.304 1.00 94.25 96 PHE A C 1
ATOM 758 O O . PHE A 1 96 ? -0.368 -2.581 1.988 1.00 94.25 96 PHE A O 1
ATOM 765 N N . TRP A 1 97 ? 0.567 -2.158 -0.002 1.00 94.56 97 TRP A N 1
ATOM 766 C CA . TRP A 1 97 ? -0.684 -2.106 -0.757 1.00 94.56 97 TRP A CA 1
ATOM 767 C C . TRP A 1 97 ? -1.171 -3.490 -1.165 1.00 94.56 97 TRP A C 1
ATOM 769 O O . TRP A 1 97 ? -2.347 -3.799 -1.025 1.00 94.56 97 TRP A O 1
ATOM 779 N N . TYR A 1 98 ? -0.291 -4.332 -1.676 1.00 96.12 98 TYR A N 1
ATOM 780 C CA . TYR A 1 98 ? -0.616 -5.698 -2.041 1.00 96.12 98 TYR A CA 1
ATOM 781 C C . TYR A 1 98 ? -0.169 -6.646 -0.936 1.00 96.12 98 TYR A C 1
ATOM 783 O O . TYR A 1 98 ? 0.404 -6.240 0.074 1.00 96.12 98 TYR A O 1
ATOM 791 N N . THR A 1 99 ? -0.545 -7.911 -1.078 1.00 97.00 99 THR A N 1
ATOM 792 C CA . THR A 1 99 ? -0.163 -8.957 -0.135 1.00 97.00 99 THR A CA 1
ATOM 793 C C . THR A 1 99 ? 0.614 -10.011 -0.898 1.00 97.00 99 THR A C 1
ATOM 795 O O . THR A 1 99 ? 0.064 -10.626 -1.814 1.00 97.00 99 THR A O 1
ATOM 798 N N . PHE A 1 100 ? 1.875 -10.215 -0.532 1.00 96.56 100 PHE A N 1
ATOM 799 C CA . PHE A 1 100 ? 2.750 -11.203 -1.158 1.00 96.56 100 PHE A CA 1
ATOM 800 C C . PHE A 1 100 ? 3.071 -12.324 -0.184 1.00 96.56 100 PHE A C 1
ATOM 802 O O . PHE A 1 100 ? 3.196 -12.086 1.018 1.00 96.56 100 PHE A O 1
ATOM 809 N N . SER A 1 101 ? 3.202 -13.552 -0.690 1.00 93.38 101 SER A N 1
ATOM 810 C CA . SER A 1 101 ? 3.731 -14.658 0.114 1.00 93.38 101 SER A CA 1
ATOM 811 C C . SER A 1 101 ? 5.128 -14.312 0.633 1.00 93.38 101 SER A C 1
ATOM 813 O O . SER A 1 101 ? 5.925 -13.727 -0.096 1.00 93.38 101 SER A O 1
ATOM 815 N N . ASN A 1 102 ? 5.455 -14.725 1.861 1.00 84.50 102 ASN A N 1
ATOM 816 C CA . ASN A 1 102 ? 6.764 -14.461 2.483 1.00 84.50 102 ASN A CA 1
ATOM 817 C C . ASN A 1 102 ? 7.970 -15.009 1.700 1.00 84.50 102 ASN A C 1
ATOM 819 O O . ASN A 1 102 ? 9.099 -14.631 1.978 1.00 84.50 102 ASN A O 1
ATOM 823 N N . MET A 1 103 ? 7.734 -15.908 0.744 1.00 81.44 103 MET A N 1
ATOM 824 C CA . MET A 1 103 ? 8.764 -16.458 -0.143 1.00 81.44 103 MET A CA 1
ATOM 825 C C . MET A 1 103 ? 9.047 -15.556 -1.353 1.00 81.44 103 MET A C 1
ATOM 827 O O . MET A 1 103 ? 9.884 -15.887 -2.187 1.00 81.44 103 MET A O 1
ATOM 831 N N . THR A 1 104 ? 8.306 -14.458 -1.507 1.00 86.44 104 THR A N 1
ATOM 832 C CA . THR A 1 104 ? 8.442 -13.566 -2.653 1.00 86.44 104 THR A CA 1
ATOM 833 C C . THR A 1 104 ? 9.661 -12.674 -2.475 1.00 86.44 104 THR A C 1
ATOM 835 O O . THR A 1 104 ? 9.686 -11.807 -1.607 1.00 86.44 104 THR A O 1
ATOM 838 N N . ASP A 1 105 ? 10.646 -12.862 -3.346 1.00 89.31 105 ASP A N 1
ATOM 839 C CA . ASP A 1 105 ? 11.835 -12.024 -3.402 1.00 89.31 105 ASP A CA 1
ATOM 840 C C . ASP A 1 105 ? 11.750 -11.049 -4.582 1.00 89.31 105 ASP A C 1
ATOM 842 O O . ASP A 1 105 ? 11.852 -11.444 -5.750 1.00 89.31 105 ASP A O 1
ATOM 846 N N . TRP A 1 106 ? 11.526 -9.774 -4.264 1.00 92.00 106 TRP A N 1
ATOM 847 C CA . TRP A 1 106 ? 11.627 -8.647 -5.199 1.00 92.00 106 TRP A CA 1
ATOM 848 C C . TRP A 1 106 ? 12.990 -7.953 -5.136 1.00 92.00 106 TRP A C 1
ATOM 850 O O . TRP A 1 106 ? 13.315 -7.139 -6.002 1.00 92.00 106 TRP A O 1
ATOM 860 N N . GLN A 1 107 ? 13.772 -8.247 -4.099 1.00 89.44 107 GLN A N 1
ATOM 861 C CA . GLN A 1 107 ? 15.016 -7.571 -3.786 1.00 89.44 107 GLN A CA 1
ATOM 862 C C .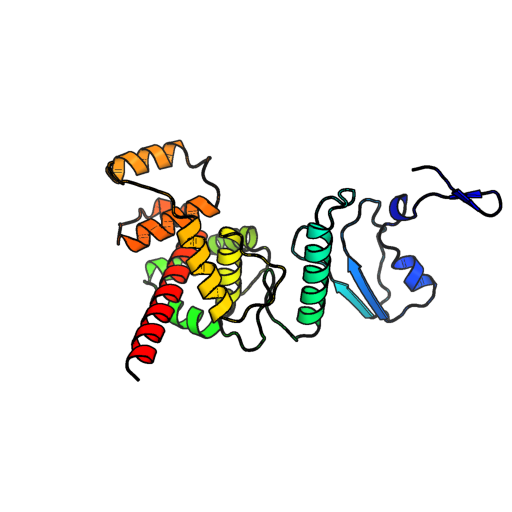 GLN A 1 107 ? 16.105 -7.941 -4.787 1.00 89.44 107 GLN A C 1
ATOM 864 O O . GLN A 1 107 ? 16.789 -7.051 -5.294 1.00 89.44 107 GLN A O 1
ATOM 869 N N . THR A 1 108 ? 16.230 -9.225 -5.129 1.00 91.88 108 THR A N 1
ATOM 870 C CA . THR A 1 108 ? 17.195 -9.674 -6.143 1.00 91.88 108 THR A CA 1
ATOM 871 C C . THR A 1 108 ? 16.928 -9.034 -7.505 1.00 91.88 108 THR A C 1
ATOM 873 O O . THR A 1 108 ? 17.859 -8.539 -8.136 1.00 91.88 108 THR A O 1
ATOM 876 N N . ASN A 1 109 ? 15.666 -8.953 -7.941 1.00 93.81 109 ASN A N 1
ATOM 877 C CA . ASN A 1 109 ? 15.321 -8.317 -9.223 1.00 93.81 109 ASN A CA 1
ATOM 878 C C . ASN A 1 109 ? 15.609 -6.826 -9.192 1.00 93.81 109 ASN A C 1
ATOM 880 O O . ASN A 1 109 ? 16.081 -6.269 -10.174 1.00 93.81 109 ASN A O 1
ATOM 884 N N . TRP A 1 110 ? 15.331 -6.172 -8.065 1.00 95.25 110 TRP A N 1
ATOM 885 C CA . TRP A 1 110 ? 15.643 -4.762 -7.912 1.00 95.25 110 TRP A CA 1
ATOM 886 C C . TRP A 1 110 ? 17.148 -4.504 -7.989 1.00 95.25 110 TRP A C 1
ATOM 888 O O . TRP A 1 110 ? 17.573 -3.597 -8.695 1.00 95.25 110 TRP A O 1
ATOM 898 N N . GLN A 1 111 ? 17.968 -5.320 -7.327 1.00 93.88 111 GLN A N 1
ATOM 899 C CA . GLN A 1 111 ? 19.426 -5.203 -7.395 1.00 93.88 111 GLN A CA 1
ATOM 900 C C . GLN A 1 111 ? 19.951 -5.415 -8.818 1.00 93.88 111 GLN A C 1
ATOM 902 O O . GLN A 1 111 ? 20.720 -4.587 -9.306 1.00 93.88 111 GLN A O 1
ATOM 907 N N . ALA A 1 112 ? 19.493 -6.46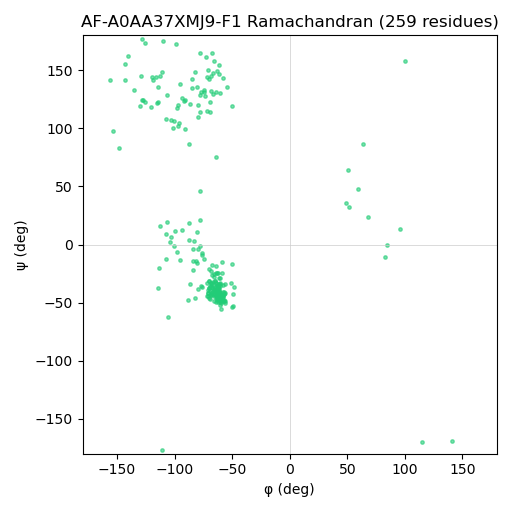5 -9.503 1.00 94.56 112 ALA A N 1
ATOM 908 C CA . ALA A 1 112 ? 19.863 -6.732 -10.891 1.00 94.56 112 ALA A CA 1
ATOM 909 C C . ALA A 1 112 ? 19.427 -5.589 -11.826 1.00 94.56 112 ALA A C 1
ATOM 911 O O . ALA A 1 112 ? 20.215 -5.111 -12.644 1.00 94.56 112 ALA A O 1
ATOM 912 N N . PHE A 1 113 ? 18.216 -5.063 -11.631 1.00 96.00 113 PHE A N 1
ATOM 913 C CA . PHE A 1 113 ? 17.725 -3.898 -12.354 1.00 96.00 113 PHE A CA 1
ATOM 914 C C . PHE A 1 113 ? 18.613 -2.670 -12.129 1.00 96.00 113 PHE A C 1
ATOM 916 O O . PHE A 1 113 ? 19.032 -2.042 -13.098 1.00 96.00 113 PHE A O 1
ATOM 923 N N . ILE A 1 114 ? 18.961 -2.346 -10.881 1.00 95.12 114 ILE A N 1
ATOM 924 C CA . ILE A 1 114 ? 19.859 -1.226 -10.567 1.00 95.12 114 ILE A CA 1
ATOM 925 C C . ILE A 1 114 ? 21.208 -1.376 -11.277 1.00 95.12 114 ILE A C 1
ATOM 927 O O . ILE A 1 114 ? 21.726 -0.388 -11.793 1.00 95.12 114 ILE A O 1
ATOM 931 N N . MET A 1 115 ? 21.756 -2.592 -11.338 1.00 93.81 115 MET A N 1
ATOM 932 C CA . MET A 1 115 ? 23.013 -2.871 -12.041 1.00 93.81 115 MET A CA 1
ATOM 933 C C . MET A 1 115 ? 22.902 -2.710 -13.563 1.00 93.81 115 MET A C 1
ATOM 935 O O . MET A 1 115 ? 23.901 -2.401 -14.207 1.00 93.81 115 MET A O 1
ATOM 939 N N . SER A 1 116 ? 21.707 -2.883 -14.134 1.00 94.56 116 SER A N 1
ATOM 940 C CA . SER A 1 116 ? 21.445 -2.673 -15.564 1.00 94.56 116 SER A CA 1
ATOM 941 C C . SER A 1 116 ? 21.226 -1.206 -15.961 1.00 94.56 116 SER A C 1
ATOM 943 O O . SER A 1 116 ? 21.250 -0.884 -17.148 1.00 94.56 116 SER A O 1
ATOM 945 N N . LEU A 1 117 ? 21.000 -0.306 -14.995 1.00 93.94 117 LEU A N 1
ATOM 946 C CA . LEU A 1 117 ? 20.745 1.106 -15.281 1.00 93.94 117 LEU A CA 1
ATOM 947 C C . LEU A 1 117 ? 22.002 1.814 -15.791 1.00 93.94 117 LEU A C 1
ATOM 949 O O . LEU A 1 117 ? 23.103 1.645 -15.266 1.00 93.94 117 LEU A O 1
ATOM 953 N N . SER A 1 118 ? 21.822 2.720 -16.751 1.00 93.31 118 SER A N 1
ATOM 954 C CA . SER A 1 118 ? 22.884 3.649 -17.133 1.00 93.31 118 SER A CA 1
ATOM 955 C C . SER A 1 118 ? 23.206 4.624 -15.992 1.00 93.31 118 SER A C 1
ATOM 957 O O . SER A 1 118 ? 22.372 4.927 -15.132 1.00 93.31 118 SER A O 1
ATOM 959 N N . ALA A 1 119 ? 24.407 5.209 -16.015 1.00 93.06 119 ALA A N 1
ATOM 960 C CA . ALA A 1 119 ? 24.831 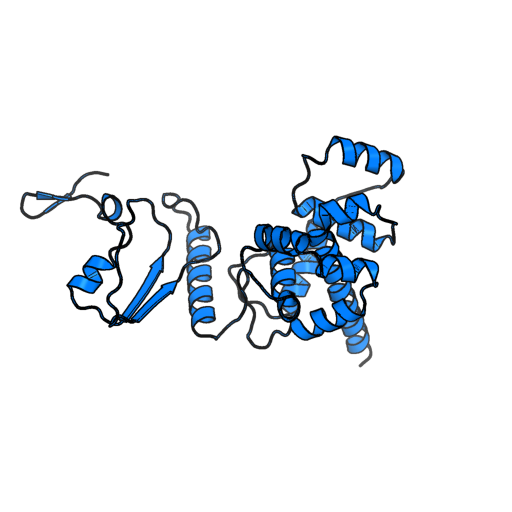6.184 -15.006 1.00 93.06 119 ALA A CA 1
ATOM 961 C C . ALA A 1 119 ? 23.871 7.386 -14.879 1.00 93.06 119 ALA A C 1
ATOM 963 O O . ALA A 1 119 ? 23.676 7.914 -13.781 1.00 93.06 119 ALA A O 1
ATOM 964 N N . GLN A 1 120 ? 23.255 7.810 -15.988 1.00 89.94 120 GLN A N 1
ATOM 965 C CA . GLN A 1 120 ? 22.297 8.919 -16.005 1.00 89.94 120 GLN A CA 1
ATOM 966 C C . GLN A 1 120 ? 20.970 8.544 -15.334 1.00 89.94 120 GLN A C 1
ATOM 968 O O . GLN A 1 120 ? 20.432 9.336 -14.561 1.00 89.94 120 GLN A O 1
ATOM 973 N N . GLU A 1 121 ? 20.462 7.338 -15.586 1.00 92.19 121 GLU A N 1
ATOM 974 C CA . GLU A 1 121 ? 19.226 6.836 -14.976 1.00 92.19 121 GLU A CA 1
ATOM 975 C C . GLU A 1 121 ? 19.426 6.586 -13.479 1.00 92.19 121 GLU A C 1
ATOM 977 O O . GLU A 1 121 ? 18.618 7.022 -12.659 1.00 92.19 121 GLU A O 1
ATOM 982 N N . PHE A 1 122 ? 20.557 5.984 -13.100 1.00 93.81 122 PHE A N 1
ATOM 983 C CA . PHE A 1 122 ? 20.907 5.780 -11.697 1.00 93.81 122 PHE A CA 1
ATOM 984 C C . PHE A 1 122 ? 21.048 7.107 -10.932 1.00 93.81 122 PHE A C 1
ATOM 986 O O . PHE A 1 122 ? 20.674 7.204 -9.762 1.00 93.81 122 PHE A O 1
ATOM 993 N N . ALA A 1 123 ? 21.523 8.171 -11.588 1.00 93.25 123 ALA A N 1
ATOM 994 C CA . ALA A 1 123 ? 21.600 9.497 -10.980 1.00 93.25 123 ALA A CA 1
ATOM 995 C C . ALA A 1 123 ? 20.221 10.075 -10.601 1.00 93.25 123 ALA A C 1
ATOM 997 O O . ALA A 1 123 ? 20.154 10.888 -9.678 1.00 93.25 123 ALA A O 1
ATOM 998 N N . LEU A 1 124 ? 19.120 9.651 -11.243 1.00 93.25 124 LEU A N 1
ATOM 999 C CA . LEU A 1 124 ? 17.760 10.052 -10.849 1.00 93.25 124 LEU A CA 1
ATOM 1000 C C . LEU A 1 124 ? 17.419 9.555 -9.441 1.00 93.25 124 LEU A C 1
ATOM 1002 O O . LEU A 1 124 ? 16.894 10.314 -8.628 1.00 93.25 124 LEU A O 1
ATOM 1006 N N . LEU A 1 125 ? 17.804 8.318 -9.121 1.00 92.94 125 LEU A N 1
ATOM 1007 C CA . LEU A 1 125 ? 17.543 7.678 -7.828 1.00 92.94 125 LEU A CA 1
ATOM 1008 C C . LEU A 1 125 ? 18.302 8.329 -6.664 1.00 92.94 125 LEU A C 1
ATOM 1010 O O . LEU A 1 125 ? 17.932 8.153 -5.506 1.00 92.94 125 LEU A O 1
ATOM 1014 N N . LYS A 1 126 ? 19.344 9.115 -6.952 1.00 91.94 126 LYS A N 1
ATOM 1015 C CA . LYS A 1 126 ? 20.095 9.879 -5.944 1.00 91.94 126 LYS A CA 1
ATOM 1016 C C . LYS A 1 126 ? 19.445 11.223 -5.601 1.00 91.94 126 LYS A C 1
ATOM 1018 O O . LYS A 1 126 ? 19.820 11.846 -4.609 1.00 91.94 126 LYS A O 1
ATOM 1023 N N . LYS A 1 127 ? 18.488 11.705 -6.402 1.00 93.12 127 LYS A N 1
ATOM 1024 C CA . LYS A 1 127 ? 17.848 13.013 -6.196 1.00 93.12 127 LYS A CA 1
ATOM 1025 C C . LYS A 1 127 ? 16.824 12.934 -5.063 1.00 93.12 127 LYS A C 1
ATOM 1027 O O . LYS A 1 127 ? 15.928 12.097 -5.075 1.00 93.12 127 LYS A O 1
ATOM 1032 N N . SER A 1 128 ? 16.865 13.870 -4.117 1.00 90.62 128 SER A N 1
ATOM 1033 C CA . SER A 1 128 ? 15.871 13.941 -3.031 1.00 90.62 128 SER A CA 1
ATOM 1034 C C . SER A 1 128 ? 14.440 14.163 -3.546 1.00 90.62 128 SER A C 1
ATOM 1036 O O . SER A 1 128 ? 13.493 13.572 -3.026 1.00 90.62 128 SER A O 1
ATOM 1038 N N . ASN A 1 129 ? 14.280 14.967 -4.603 1.00 91.88 129 ASN A N 1
ATOM 1039 C CA . ASN A 1 129 ? 12.984 15.248 -5.227 1.00 91.88 129 ASN A CA 1
ATOM 1040 C C . ASN A 1 129 ? 12.319 13.987 -5.809 1.00 91.88 129 ASN A C 1
ATOM 1042 O O . ASN A 1 129 ? 11.103 13.834 -5.700 1.00 91.88 129 ASN A O 1
ATOM 1046 N N . PHE A 1 130 ? 13.112 13.052 -6.347 1.00 93.88 130 PHE A N 1
ATOM 1047 C CA . PHE A 1 130 ? 12.616 11.760 -6.826 1.00 93.88 130 PHE A CA 1
ATOM 1048 C C . PHE A 1 130 ? 11.867 11.027 -5.709 1.00 93.88 130 PHE A C 1
ATOM 1050 O O . PHE A 1 130 ? 10.713 10.631 -5.871 1.00 93.88 130 PHE A O 1
ATOM 1057 N N . TRP A 1 131 ? 12.490 10.930 -4.533 1.00 93.88 131 TRP A N 1
ATOM 1058 C CA . TRP A 1 131 ? 11.916 10.262 -3.367 1.00 93.88 131 TRP A CA 1
ATOM 1059 C C . TRP A 1 131 ? 10.703 10.995 -2.805 1.00 93.88 131 TRP A C 1
ATOM 1061 O O . TRP A 1 131 ? 9.722 10.357 -2.434 1.00 93.88 131 TRP A O 1
ATOM 1071 N N . GLN A 1 132 ? 10.705 12.329 -2.810 1.00 92.38 132 GLN A N 1
ATOM 1072 C CA . GLN A 1 132 ? 9.522 13.110 -2.437 1.00 92.38 132 GLN A CA 1
ATOM 1073 C C . GLN A 1 132 ? 8.327 12.797 -3.353 1.00 92.38 132 GLN A C 1
ATOM 1075 O O . GLN A 1 132 ? 7.218 12.553 -2.863 1.00 92.38 132 GLN A O 1
ATOM 1080 N N . LYS A 1 133 ? 8.544 12.733 -4.675 1.00 91.69 133 LYS A N 1
ATOM 1081 C CA . LYS A 1 133 ? 7.511 12.329 -5.643 1.00 91.69 133 LYS A CA 1
ATOM 1082 C C . LYS A 1 133 ? 7.085 10.875 -5.437 1.00 91.69 133 LYS A C 1
ATOM 1084 O O . LYS A 1 133 ? 5.885 10.602 -5.391 1.00 91.69 133 LYS A O 1
ATOM 1089 N N . PHE A 1 134 ? 8.037 9.959 -5.257 1.00 94.12 134 PHE A N 1
ATOM 1090 C CA . PHE A 1 134 ? 7.758 8.544 -5.018 1.00 94.12 134 PHE A CA 1
ATOM 1091 C C . PHE A 1 134 ? 6.892 8.356 -3.770 1.00 94.12 134 PHE A C 1
ATOM 1093 O O . PHE A 1 134 ? 5.837 7.730 -3.847 1.00 94.12 134 PHE A O 1
ATOM 1100 N N . TYR A 1 135 ? 7.244 8.980 -2.642 1.00 92.50 135 TYR A N 1
ATOM 1101 C CA . TYR A 1 135 ? 6.458 8.894 -1.409 1.00 92.50 135 TYR A CA 1
ATOM 1102 C C . TYR A 1 135 ? 5.073 9.524 -1.551 1.00 92.50 135 TYR A C 1
ATOM 1104 O O . TYR A 1 135 ? 4.117 9.013 -0.973 1.00 92.50 135 TYR A O 1
ATOM 1112 N N . LYS A 1 136 ? 4.911 10.564 -2.379 1.00 90.31 136 LYS A N 1
ATOM 1113 C CA . LYS A 1 136 ? 3.584 11.099 -2.726 1.00 90.31 136 LYS A CA 1
ATOM 1114 C C . LYS A 1 136 ? 2.744 10.098 -3.529 1.00 90.31 136 LYS A C 1
ATOM 1116 O O . LYS A 1 136 ? 1.517 10.160 -3.496 1.00 90.31 136 LYS A O 1
ATOM 1121 N N . TYR A 1 137 ? 3.367 9.203 -4.293 1.00 87.56 137 TYR A N 1
ATOM 1122 C CA . TYR A 1 137 ? 2.661 8.226 -5.127 1.00 87.56 137 TYR A CA 1
ATOM 1123 C C . TYR A 1 137 ? 2.365 6.940 -4.352 1.00 87.56 137 TYR A C 1
ATOM 1125 O O . TYR A 1 137 ? 1.229 6.458 -4.362 1.00 87.56 137 TYR A O 1
ATOM 1133 N N . HIS A 1 138 ? 3.377 6.418 -3.663 1.00 89.56 138 HIS A N 1
ATOM 1134 C CA . HIS A 1 138 ? 3.333 5.161 -2.936 1.00 89.56 138 HIS A CA 1
ATOM 1135 C C . HIS A 1 138 ? 2.793 5.313 -1.506 1.00 89.56 138 HIS A C 1
ATOM 1137 O O . HIS A 1 138 ? 2.110 4.428 -1.022 1.00 89.56 138 HIS A O 1
ATOM 1143 N N . GLY A 1 139 ? 3.037 6.422 -0.809 1.00 86.31 139 GLY A N 1
ATOM 1144 C CA . GLY A 1 139 ? 2.512 6.667 0.543 1.00 86.31 139 GLY A CA 1
ATOM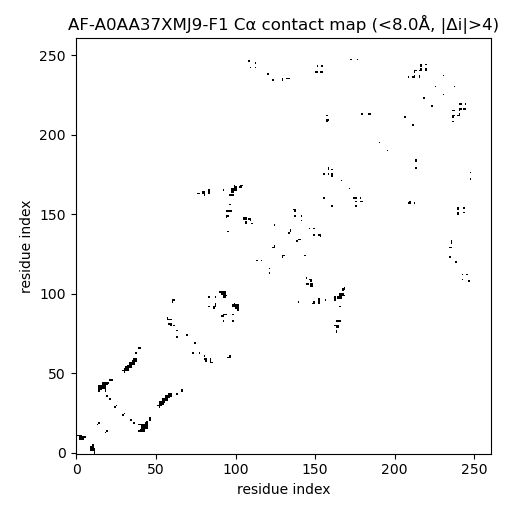 1145 C C . GLY A 1 139 ? 3.300 6.035 1.699 1.00 86.31 139 GLY A C 1
ATOM 1146 O O . GLY A 1 139 ? 3.069 6.412 2.844 1.00 86.31 139 GLY A O 1
ATOM 1147 N N . LYS A 1 140 ? 4.259 5.138 1.430 1.00 86.62 140 LYS A N 1
ATOM 1148 C CA . LYS A 1 140 ? 5.196 4.584 2.429 1.00 86.62 140 LYS A CA 1
ATOM 1149 C C . LYS A 1 140 ? 6.627 5.016 2.114 1.00 86.62 140 LYS A C 1
ATOM 1151 O O . LYS A 1 140 ? 7.028 4.958 0.951 1.00 86.62 140 LYS A O 1
ATOM 1156 N N . LYS A 1 141 ? 7.377 5.437 3.141 1.00 89.44 141 LYS A N 1
ATOM 1157 C CA . LYS A 1 141 ? 8.818 5.715 3.038 1.00 89.44 141 LYS A CA 1
ATOM 1158 C C . LYS A 1 141 ? 9.589 4.398 3.049 1.00 89.44 141 LYS A C 1
ATOM 1160 O O . LYS A 1 141 ? 9.357 3.576 3.929 1.00 89.44 141 LYS A O 1
ATOM 1165 N N . VAL A 1 142 ? 10.467 4.212 2.072 1.00 87.94 142 VAL A N 1
ATOM 1166 C CA . VAL A 1 142 ? 11.259 2.993 1.866 1.00 87.94 142 VAL A CA 1
ATOM 1167 C C . VAL A 1 142 ? 12.640 3.423 1.380 1.00 87.94 142 VAL A C 1
ATOM 1169 O O . VAL A 1 142 ? 12.729 4.397 0.635 1.00 87.94 142 VAL A O 1
ATOM 1172 N N . SER A 1 143 ? 13.702 2.753 1.830 1.00 87.38 143 SER A N 1
ATOM 1173 C CA . SER A 1 143 ? 15.063 3.059 1.379 1.00 87.38 143 SER A CA 1
ATOM 1174 C C . SER A 1 143 ? 15.292 2.584 -0.060 1.00 87.38 143 SER A C 1
ATOM 1176 O O . SER A 1 143 ? 14.549 1.740 -0.562 1.00 87.38 143 SER A O 1
ATOM 1178 N N . LEU A 1 144 ? 16.325 3.112 -0.724 1.00 87.38 144 LEU A N 1
ATOM 1179 C CA . LEU A 1 144 ? 16.668 2.730 -2.097 1.00 87.38 144 LEU A CA 1
ATOM 1180 C C . LEU A 1 144 ? 16.950 1.234 -2.227 1.00 87.38 144 LEU A C 1
ATOM 1182 O O . LEU A 1 144 ? 16.625 0.631 -3.242 1.00 87.38 144 LEU A O 1
ATOM 1186 N N . GLU A 1 145 ? 17.537 0.629 -1.206 1.00 84.31 145 GLU A N 1
ATOM 1187 C CA . GLU A 1 145 ? 17.899 -0.777 -1.219 1.00 84.31 145 GLU A CA 1
ATOM 1188 C C . GLU A 1 145 ? 16.638 -1.632 -1.259 1.00 84.31 145 GLU A C 1
ATOM 1190 O O . GLU A 1 145 ? 16.598 -2.566 -2.037 1.00 84.31 145 GLU A O 1
ATOM 1195 N N . GLN A 1 146 ? 15.593 -1.273 -0.509 1.00 83.38 146 GLN A N 1
ATOM 1196 C CA . GLN A 1 146 ? 14.399 -2.103 -0.293 1.00 83.38 146 GLN A CA 1
ATOM 1197 C C . GLN A 1 146 ? 13.176 -1.669 -1.118 1.00 83.38 146 GLN A C 1
ATOM 1199 O O . GLN A 1 146 ? 12.068 -2.171 -0.920 1.00 83.38 146 GLN A O 1
ATOM 1204 N N . VAL A 1 147 ? 13.333 -0.705 -2.031 1.00 91.88 147 VAL A N 1
ATOM 1205 C CA . VAL A 1 147 ? 12.199 -0.111 -2.759 1.00 91.88 147 VAL A CA 1
ATOM 1206 C C . VAL A 1 147 ? 11.619 -1.029 -3.842 1.00 91.88 147 VAL A C 1
ATOM 1208 O O . VAL A 1 147 ? 10.531 -0.747 -4.336 1.00 91.88 147 VAL A O 1
ATOM 1211 N N . GLY A 1 148 ? 12.296 -2.122 -4.209 1.00 93.56 148 GLY A N 1
ATOM 1212 C CA . GLY A 1 148 ? 11.855 -3.042 -5.265 1.00 93.56 148 GLY A CA 1
ATOM 1213 C C . GLY A 1 148 ? 10.395 -3.479 -5.121 1.00 93.56 148 GLY A C 1
ATOM 1214 O O . GLY A 1 148 ? 9.591 -3.267 -6.030 1.00 93.56 148 GLY A O 1
ATOM 1215 N N . GLU A 1 149 ? 10.024 -3.988 -3.940 1.00 94.62 149 GLU A N 1
ATOM 1216 C CA . GLU A 1 149 ? 8.638 -4.367 -3.626 1.00 94.62 149 GLU A CA 1
ATOM 1217 C C . GLU A 1 149 ? 7.688 -3.166 -3.767 1.00 94.62 149 GLU A C 1
ATOM 1219 O O . GLU A 1 149 ? 6.643 -3.267 -4.403 1.00 94.62 149 GLU A O 1
ATOM 1224 N N . ALA A 1 150 ? 8.075 -1.988 -3.274 1.00 94.94 150 ALA A N 1
ATOM 1225 C CA . ALA A 1 150 ? 7.248 -0.784 -3.347 1.00 94.94 150 ALA A CA 1
ATOM 1226 C C . ALA A 1 150 ? 7.045 -0.271 -4.790 1.00 94.94 150 ALA A C 1
ATOM 1228 O O . ALA A 1 150 ? 5.982 0.269 -5.112 1.00 94.94 150 ALA A O 1
ATOM 1229 N N . PHE A 1 151 ? 8.026 -0.441 -5.684 1.00 95.56 151 PHE A N 1
ATOM 1230 C CA . PHE A 1 151 ? 7.844 -0.163 -7.113 1.00 95.56 151 PHE A CA 1
ATOM 1231 C C . PHE A 1 151 ? 6.886 -1.154 -7.763 1.00 95.56 151 PHE A C 1
ATOM 1233 O O . PHE A 1 151 ? 6.004 -0.739 -8.515 1.00 95.56 151 PHE A O 1
ATOM 1240 N N . VAL A 1 152 ? 7.017 -2.438 -7.441 1.00 95.38 152 VAL A N 1
ATOM 1241 C CA . VAL A 1 152 ? 6.098 -3.483 -7.901 1.00 95.38 152 VAL A CA 1
ATOM 1242 C C . VAL A 1 152 ? 4.670 -3.168 -7.442 1.00 95.38 152 VAL A C 1
ATOM 1244 O O . VAL A 1 152 ? 3.742 -3.136 -8.250 1.00 95.38 152 VAL A O 1
ATOM 1247 N N . GLU A 1 153 ? 4.474 -2.791 -6.181 1.00 95.38 153 GLU A N 1
ATOM 1248 C CA . GLU A 1 153 ? 3.171 -2.350 -5.680 1.00 95.38 153 GLU A CA 1
ATOM 1249 C C . GLU A 1 153 ? 2.658 -1.087 -6.380 1.00 95.38 153 GLU A C 1
ATOM 1251 O O . GLU A 1 153 ? 1.474 -1.001 -6.720 1.00 95.38 153 GLU A O 1
ATOM 1256 N N . LEU A 1 154 ? 3.531 -0.106 -6.632 1.00 94.50 154 LEU A N 1
ATOM 1257 C CA . LEU A 1 154 ? 3.181 1.107 -7.368 1.00 94.50 154 LEU A CA 1
ATOM 1258 C C . LEU A 1 154 ? 2.671 0.774 -8.777 1.00 94.50 154 LEU A C 1
ATOM 1260 O O . LEU A 1 154 ? 1.616 1.280 -9.165 1.00 94.50 154 LEU A O 1
ATOM 1264 N N . ILE A 1 155 ? 3.367 -0.097 -9.511 1.00 93.19 155 ILE A N 1
ATOM 1265 C CA . ILE A 1 155 ? 2.959 -0.567 -10.843 1.00 93.19 155 ILE A CA 1
ATOM 1266 C C . ILE A 1 155 ? 1.600 -1.273 -10.756 1.00 93.19 155 ILE A C 1
ATOM 1268 O O . ILE A 1 155 ? 0.673 -0.921 -11.489 1.00 93.19 155 ILE A O 1
ATOM 1272 N N . GLY A 1 156 ? 1.425 -2.187 -9.796 1.00 92.31 156 GLY A N 1
ATOM 1273 C CA . GLY A 1 156 ? 0.151 -2.872 -9.573 1.00 92.31 156 GLY A CA 1
ATOM 1274 C C . GLY A 1 156 ? -1.011 -1.901 -9.337 1.00 92.31 156 GLY A C 1
ATOM 1275 O O . GLY A 1 156 ? -2.084 -2.049 -9.930 1.00 92.31 156 GLY A O 1
ATOM 1276 N N . ARG A 1 157 ? -0.790 -0.836 -8.551 1.00 91.12 157 ARG A N 1
ATOM 1277 C CA . ARG A 1 157 ? -1.796 0.213 -8.302 1.00 91.12 157 ARG A CA 1
ATOM 1278 C C . ARG A 1 157 ? -2.129 1.015 -9.551 1.00 91.12 157 ARG A C 1
ATOM 1280 O O . ARG A 1 157 ? -3.299 1.316 -9.784 1.00 91.12 157 ARG A O 1
ATOM 1287 N N . ILE A 1 158 ? -1.116 1.375 -10.337 1.00 86.50 158 ILE A N 1
ATOM 1288 C CA . ILE A 1 158 ? -1.265 2.096 -11.608 1.00 86.50 158 ILE A CA 1
ATOM 1289 C C . ILE A 1 158 ? -2.131 1.271 -12.572 1.00 86.50 158 ILE A C 1
ATOM 1291 O O . ILE A 1 158 ? -3.086 1.800 -13.151 1.00 86.50 158 ILE A O 1
ATOM 1295 N N . LEU A 1 159 ? -1.868 -0.035 -12.664 1.00 85.12 159 LEU A N 1
ATOM 1296 C CA . LEU A 1 159 ? -2.632 -0.987 -13.477 1.00 85.12 159 LEU A CA 1
ATOM 1297 C C . LEU A 1 159 ? -3.985 -1.383 -12.855 1.00 85.12 159 LEU A C 1
ATOM 1299 O O . LEU A 1 159 ? -4.833 -1.957 -13.540 1.00 85.12 159 LEU A O 1
ATOM 1303 N N . ARG A 1 160 ? -4.234 -0.994 -11.597 1.00 86.31 160 ARG A N 1
ATOM 1304 C CA . ARG A 1 160 ? -5.446 -1.285 -10.809 1.00 86.31 160 ARG A CA 1
ATOM 1305 C C . ARG A 1 160 ? -5.692 -2.778 -10.632 1.00 86.31 160 ARG A C 1
ATOM 1307 O O . ARG A 1 160 ? -6.802 -3.268 -10.845 1.00 86.31 160 ARG A O 1
ATOM 1314 N N . LEU A 1 161 ? -4.651 -3.500 -10.244 1.00 90.88 161 LEU A N 1
ATOM 1315 C CA . LEU A 1 161 ? -4.794 -4.916 -9.951 1.00 90.88 161 LEU A CA 1
ATOM 1316 C C . LEU A 1 161 ? -5.584 -5.133 -8.661 1.00 90.88 161 LEU A C 1
ATOM 1318 O O . LEU A 1 161 ? -5.503 -4.295 -7.755 1.00 90.88 161 LEU A O 1
ATOM 1322 N N . PRO A 1 162 ? -6.322 -6.246 -8.546 1.00 90.38 162 PRO A N 1
ATOM 1323 C CA . PRO A 1 162 ? -7.136 -6.515 -7.367 1.00 90.38 162 PRO A CA 1
ATOM 1324 C C . PRO A 1 162 ? -6.265 -6.748 -6.129 1.00 90.38 162 PRO A C 1
ATOM 1326 O O . PRO A 1 162 ? -5.320 -7.532 -6.170 1.00 90.38 162 PRO A O 1
ATOM 1329 N N . ALA A 1 163 ? -6.558 -6.050 -5.036 1.00 93.56 163 ALA A N 1
ATOM 1330 C CA . ALA A 1 163 ? -5.763 -6.094 -3.805 1.00 93.56 163 ALA A CA 1
ATOM 1331 C C . ALA A 1 163 ? -6.335 -7.035 -2.733 1.00 93.56 163 ALA A C 1
ATOM 1333 O O . ALA A 1 163 ? -5.707 -7.285 -1.712 1.00 93.56 163 ALA A O 1
ATOM 1334 N N . ASP A 1 164 ? -7.519 -7.583 -2.977 1.00 93.00 164 ASP A N 1
ATOM 1335 C CA . ASP A 1 164 ? -8.262 -8.508 -2.123 1.00 93.00 164 ASP A CA 1
ATOM 1336 C C . ASP A 1 164 ? -7.739 -9.952 -2.193 1.00 93.00 164 ASP A C 1
ATOM 1338 O O . ASP A 1 164 ? -8.435 -10.909 -1.864 1.00 93.00 164 ASP A O 1
ATOM 1342 N N . ARG A 1 165 ? -6.495 -10.153 -2.622 1.00 94.56 165 ARG A N 1
ATOM 1343 C CA . ARG A 1 165 ? -5.881 -11.478 -2.702 1.00 94.56 165 ARG A CA 1
ATOM 1344 C C . ARG A 1 165 ? -4.406 -11.418 -2.340 1.00 94.56 165 ARG A C 1
ATOM 1346 O O . ARG A 1 165 ? -3.762 -10.381 -2.473 1.00 94.56 165 ARG A O 1
ATOM 1353 N N . SER A 1 166 ? -3.893 -12.557 -1.897 1.00 95.44 166 SER A N 1
ATOM 1354 C CA . SER A 1 166 ? -2.461 -12.796 -1.765 1.00 95.44 166 SER A CA 1
ATOM 1355 C C . SER A 1 166 ? -1.904 -13.269 -3.102 1.00 95.44 166 SER A C 1
ATOM 1357 O O . SER A 1 166 ? -2.562 -14.045 -3.797 1.00 95.44 166 SER A O 1
ATOM 1359 N N . TYR A 1 167 ? -0.698 -12.834 -3.434 1.00 95.19 167 TYR A N 1
ATOM 1360 C CA . TYR A 1 167 ? -0.011 -13.193 -4.665 1.00 95.19 167 TYR A CA 1
ATOM 1361 C C . TYR A 1 167 ? 1.292 -13.931 -4.370 1.00 95.19 167 TYR A C 1
ATOM 1363 O O . TYR A 1 167 ? 2.034 -13.561 -3.459 1.00 95.19 167 TYR A O 1
ATOM 1371 N N . THR A 1 168 ? 1.600 -14.940 -5.182 1.00 93.69 168 THR A N 1
ATOM 1372 C CA . THR A 1 168 ? 2.996 -15.300 -5.452 1.00 93.69 168 THR A CA 1
ATOM 1373 C C . THR A 1 168 ? 3.589 -14.323 -6.467 1.00 93.69 168 THR A C 1
ATOM 1375 O O . THR A 1 168 ? 2.860 -13.614 -7.169 1.00 93.69 168 THR A O 1
ATOM 1378 N N . LYS A 1 169 ? 4.917 -14.319 -6.590 1.00 91.06 169 LYS A N 1
ATOM 1379 C CA . LYS A 1 169 ? 5.631 -13.541 -7.606 1.00 91.06 169 LYS A CA 1
ATOM 1380 C C . LYS A 1 169 ? 5.072 -13.749 -9.017 1.00 91.06 169 LYS A C 1
ATOM 1382 O O . LYS A 1 169 ? 4.676 -12.792 -9.674 1.00 91.06 169 LYS A O 1
ATOM 1387 N N . GLU A 1 170 ? 4.975 -15.006 -9.442 1.00 90.19 170 GLU A N 1
ATOM 1388 C CA . GLU A 1 170 ? 4.481 -15.399 -10.767 1.00 90.19 170 GLU A CA 1
ATOM 1389 C C . GLU A 1 170 ? 3.030 -14.979 -10.985 1.00 90.19 170 GLU A C 1
ATOM 1391 O O . GLU A 1 170 ? 2.690 -14.432 -12.028 1.00 90.19 170 GLU A O 1
ATOM 1396 N N . GLN A 1 171 ? 2.162 -15.166 -9.985 1.00 92.81 171 GLN A N 1
ATOM 1397 C CA . GLN A 1 171 ? 0.766 -14.740 -10.082 1.00 92.81 171 GLN A CA 1
ATOM 1398 C C . GLN A 1 171 ? 0.650 -13.227 -10.272 1.00 92.81 171 GLN A C 1
ATOM 1400 O O . GLN A 1 171 ? -0.212 -12.769 -11.026 1.00 92.81 171 GLN A O 1
ATOM 1405 N N . PHE A 1 172 ? 1.497 -12.451 -9.591 1.00 93.12 172 PHE A N 1
ATOM 1406 C CA . PHE A 1 172 ? 1.500 -11.001 -9.727 1.00 93.12 172 PHE A CA 1
ATOM 1407 C C . PHE A 1 172 ? 2.011 -10.572 -11.101 1.00 93.12 172 PHE A C 1
ATOM 1409 O O . PHE A 1 172 ? 1.334 -9.796 -11.771 1.00 93.12 172 PHE A O 1
ATOM 1416 N N . LEU A 1 173 ? 3.131 -11.137 -11.564 1.00 91.44 173 LEU A N 1
ATOM 1417 C CA . LEU A 1 173 ? 3.677 -10.878 -12.900 1.00 91.44 173 LEU A CA 1
ATOM 1418 C C . LEU A 1 173 ? 2.690 -11.287 -14.006 1.00 91.44 173 LEU A C 1
ATOM 1420 O O . LEU A 1 173 ? 2.419 -10.511 -14.916 1.00 91.44 173 LEU A O 1
ATOM 1424 N N . ASN A 1 174 ? 2.028 -12.435 -13.891 1.00 90.44 174 ASN A N 1
ATOM 1425 C CA . ASN A 1 174 ? 1.006 -12.847 -14.856 1.00 90.44 174 ASN A CA 1
ATOM 1426 C C . ASN A 1 174 ? -0.198 -11.890 -14.859 1.00 90.44 174 ASN A C 1
ATOM 1428 O O . ASN A 1 174 ? -0.710 -11.523 -15.920 1.00 90.44 174 ASN A O 1
ATOM 1432 N N . ALA A 1 175 ? -0.640 -11.433 -13.681 1.00 88.56 175 ALA A N 1
ATOM 1433 C CA . ALA A 1 175 ? -1.691 -10.422 -13.576 1.00 88.56 175 ALA A CA 1
ATOM 1434 C C . ALA A 1 175 ? -1.258 -9.077 -14.185 1.00 88.56 175 ALA A C 1
ATOM 1436 O O . ALA A 1 175 ? -2.083 -8.407 -14.811 1.00 88.56 175 ALA A O 1
ATOM 1437 N N . PHE A 1 176 ? 0.019 -8.704 -14.044 1.00 84.38 176 PHE A N 1
ATOM 1438 C CA . PHE A 1 176 ? 0.602 -7.510 -14.661 1.00 84.38 176 PHE A CA 1
ATOM 1439 C C . PHE A 1 176 ? 0.482 -7.576 -16.178 1.00 84.38 176 PHE A C 1
ATOM 1441 O O . PHE A 1 176 ? -0.101 -6.681 -16.796 1.00 84.38 176 PHE A O 1
ATOM 1448 N N . MET A 1 177 ? 0.998 -8.660 -16.757 1.00 83.81 177 MET A N 1
ATOM 1449 C CA . MET A 1 177 ? 1.082 -8.852 -18.201 1.00 83.81 177 MET A CA 1
ATOM 1450 C C . MET A 1 177 ? -0.307 -8.892 -18.831 1.00 83.81 177 MET A C 1
ATOM 1452 O O . MET A 1 177 ? -0.584 -8.148 -19.770 1.00 83.81 177 MET A O 1
ATOM 1456 N N . LYS A 1 178 ? -1.236 -9.650 -18.234 1.00 85.19 178 LYS A N 1
ATOM 1457 C CA . LYS A 1 178 ? -2.625 -9.708 -18.701 1.00 85.19 178 LYS A CA 1
ATOM 1458 C C . LYS A 1 178 ? -3.293 -8.332 -18.693 1.00 85.19 178 LYS A C 1
ATOM 1460 O O . LYS A 1 178 ? -3.953 -7.949 -19.660 1.00 85.19 178 LYS A O 1
ATOM 1465 N N . LYS A 1 179 ? -3.132 -7.572 -17.603 1.00 78.69 179 LYS A N 1
ATOM 1466 C CA . LYS A 1 179 ? -3.788 -6.269 -17.461 1.00 78.69 179 LYS A CA 1
ATOM 1467 C C . LYS A 1 179 ? -3.228 -5.236 -18.433 1.00 78.69 179 LYS A C 1
ATOM 1469 O O . LYS A 1 179 ? -3.995 -4.402 -18.906 1.00 78.69 179 LYS A O 1
ATOM 1474 N N . LYS A 1 180 ? -1.934 -5.302 -18.756 1.00 72.44 180 LYS A N 1
ATOM 1475 C CA . LYS A 1 180 ? -1.324 -4.477 -19.804 1.00 72.44 180 LYS A CA 1
ATOM 1476 C C . LYS A 1 180 ? -1.965 -4.747 -21.166 1.00 72.44 180 LYS A C 1
ATOM 1478 O O . LYS A 1 180 ? -2.398 -3.795 -21.802 1.00 72.44 180 LYS A O 1
ATOM 1483 N N . THR A 1 181 ? -2.099 -6.009 -21.578 1.00 71.94 181 THR A N 1
ATOM 1484 C CA . THR A 1 181 ? -2.720 -6.368 -22.868 1.00 71.94 181 THR A CA 1
ATOM 1485 C C . THR A 1 181 ? -4.163 -5.862 -22.969 1.00 71.94 181 THR A C 1
ATOM 1487 O O . THR A 1 181 ? -4.540 -5.268 -23.977 1.00 71.94 181 THR A O 1
ATOM 1490 N N . GLU A 1 182 ? -4.953 -6.011 -21.899 1.00 71.56 182 GLU A N 1
ATOM 1491 C CA . GLU A 1 182 ? -6.336 -5.502 -21.822 1.00 71.56 182 GLU A CA 1
ATOM 1492 C C . GLU A 1 182 ? -6.431 -3.969 -21.866 1.00 71.56 182 GLU A C 1
ATOM 1494 O O . GLU A 1 182 ? -7.436 -3.415 -22.303 1.00 71.56 182 GLU A O 1
ATOM 1499 N N . LEU A 1 183 ? -5.415 -3.282 -21.344 1.00 63.28 183 LEU A N 1
ATOM 1500 C CA . LEU A 1 183 ? -5.344 -1.824 -21.263 1.00 63.28 183 LEU A CA 1
ATOM 1501 C C . LEU A 1 183 ? -4.498 -1.213 -22.374 1.00 63.28 183 LEU A C 1
ATOM 1503 O O . LEU A 1 183 ? -4.171 -0.026 -22.280 1.00 63.28 183 LEU A O 1
ATOM 1507 N N . SER A 1 184 ? -4.139 -2.015 -23.380 1.00 56.44 184 SER A N 1
ATOM 1508 C CA . SER A 1 184 ? -3.380 -1.559 -24.532 1.00 56.44 184 SER A CA 1
ATOM 1509 C C . SER A 1 184 ? -4.051 -0.311 -25.090 1.00 56.44 184 SER A C 1
ATOM 1511 O O . SER A 1 184 ? -5.234 -0.295 -25.419 1.00 56.44 184 SER A O 1
ATOM 1513 N N . PHE A 1 185 ? -3.294 0.779 -25.093 1.00 50.81 185 PHE A N 1
ATOM 1514 C CA . PHE A 1 185 ? -3.693 2.021 -25.729 1.00 50.81 185 PHE A CA 1
ATOM 1515 C C . PHE A 1 185 ? -3.604 1.766 -27.245 1.00 50.81 185 PHE A C 1
ATOM 1517 O O . PHE A 1 185 ? -2.494 1.489 -27.706 1.00 50.81 185 PHE A O 1
ATOM 1524 N N . PRO A 1 186 ? -4.700 1.775 -28.030 1.00 48.31 186 PRO A N 1
ATOM 1525 C CA . PRO A 1 186 ? -4.618 1.454 -29.453 1.00 48.31 186 PRO A CA 1
ATOM 1526 C C . PRO A 1 186 ? -4.857 2.711 -30.311 1.00 48.31 186 PRO A C 1
ATOM 1528 O O . PRO A 1 186 ? -5.333 3.725 -29.795 1.00 48.31 186 PRO A O 1
ATOM 1531 N N . PRO A 1 187 ? -4.722 2.633 -31.643 1.00 43.09 187 PRO A N 1
ATOM 1532 C CA . PRO A 1 187 ? -3.743 1.925 -32.475 1.00 43.09 187 PRO A CA 1
ATOM 1533 C C . PRO A 1 187 ? -3.135 2.933 -33.488 1.00 43.09 187 PRO A C 1
ATOM 1535 O O . PRO A 1 187 ? -3.550 4.080 -33.529 1.00 43.09 187 PRO A O 1
ATOM 1538 N N . GLU A 1 188 ? -2.166 2.558 -34.321 1.00 41.25 188 GLU A N 1
ATOM 1539 C CA . GLU A 1 188 ? -1.655 3.436 -35.399 1.00 41.25 188 GLU A CA 1
ATOM 1540 C C . GLU A 1 188 ? -0.961 4.741 -34.937 1.00 41.25 188 GLU A C 1
ATOM 1542 O O . GLU A 1 188 ? -1.504 5.846 -34.936 1.00 41.25 188 GLU A O 1
ATOM 1547 N N . LEU A 1 189 ? 0.343 4.629 -34.660 1.00 44.38 189 LEU A N 1
ATOM 1548 C CA . LEU A 1 189 ? 1.275 5.747 -34.841 1.00 44.38 189 LEU A CA 1
ATOM 1549 C C . LEU A 1 189 ? 1.337 6.112 -36.338 1.00 44.38 189 LEU A C 1
ATOM 1551 O O . LEU A 1 189 ? 2.291 5.776 -37.027 1.00 44.38 189 LEU A O 1
ATOM 1555 N N . VAL A 1 190 ? 0.312 6.787 -36.857 1.00 39.34 190 VAL A N 1
ATOM 1556 C CA . VAL A 1 190 ? 0.332 7.409 -38.197 1.00 39.34 190 VAL A CA 1
ATOM 1557 C C . VAL A 1 190 ? 0.770 8.881 -38.106 1.00 39.34 190 VAL A C 1
ATOM 1559 O O . VAL A 1 190 ? 0.685 9.637 -39.065 1.00 39.34 190 VAL A O 1
ATOM 1562 N N . ARG A 1 191 ? 1.302 9.322 -36.961 1.00 44.62 191 ARG A N 1
ATOM 1563 C CA . ARG A 1 191 ? 1.853 10.677 -36.800 1.00 44.62 191 ARG A CA 1
ATOM 1564 C C . ARG A 1 191 ? 3.249 10.645 -36.214 1.00 44.62 191 ARG A C 1
ATOM 1566 O O . ARG A 1 191 ? 3.566 9.778 -35.397 1.00 44.62 191 ARG A O 1
ATOM 1573 N N . SER A 1 192 ? 4.080 11.580 -36.666 1.00 52.44 192 SER A N 1
ATOM 1574 C CA . SER A 1 192 ? 5.488 11.644 -36.280 1.00 52.44 192 SER A CA 1
ATOM 1575 C C . SER A 1 192 ? 5.631 11.895 -34.774 1.00 52.44 192 SER A C 1
ATOM 1577 O O . SER A 1 192 ? 4.799 12.564 -34.158 1.00 52.44 192 SER A O 1
ATOM 1579 N N . PHE A 1 193 ? 6.708 11.378 -34.174 1.00 47.88 193 PHE A N 1
ATOM 1580 C CA . PHE A 1 193 ? 7.047 11.596 -32.760 1.00 47.88 193 PHE A CA 1
ATOM 1581 C C . PHE A 1 193 ? 6.973 13.082 -32.362 1.00 47.88 193 PHE A C 1
ATOM 1583 O O . PHE A 1 193 ? 6.484 13.404 -31.285 1.00 47.88 193 PHE A O 1
ATOM 1590 N N . ASN A 1 194 ? 7.367 13.988 -33.263 1.00 54.53 194 ASN A N 1
ATOM 1591 C CA . ASN A 1 194 ? 7.355 15.430 -33.022 1.00 54.53 194 ASN A CA 1
ATOM 1592 C C . ASN A 1 194 ? 5.935 16.027 -32.968 1.00 54.53 194 ASN A C 1
ATOM 1594 O O . ASN A 1 194 ? 5.655 16.813 -32.067 1.00 54.53 194 ASN A O 1
ATOM 1598 N N . GLU A 1 195 ? 5.018 15.619 -33.855 1.00 51.00 195 GLU A N 1
ATOM 1599 C CA . GLU A 1 195 ? 3.617 16.088 -33.834 1.00 51.00 195 GLU A CA 1
ATOM 1600 C C . GLU A 1 195 ? 2.884 15.666 -32.555 1.00 51.00 195 GLU A C 1
ATOM 1602 O O . GLU A 1 195 ? 2.068 16.413 -32.014 1.00 51.00 195 GLU A O 1
ATOM 1607 N N . TRP A 1 196 ? 3.189 14.472 -32.043 1.00 56.44 196 TRP A N 1
ATOM 1608 C CA . TRP A 1 196 ? 2.613 13.998 -30.786 1.00 56.44 196 TRP A CA 1
ATOM 1609 C C . TRP A 1 196 ? 3.263 14.633 -29.562 1.00 56.44 196 TRP A C 1
ATOM 1611 O O . TRP A 1 196 ? 2.554 14.914 -28.603 1.00 56.44 196 TRP A O 1
ATOM 1621 N N . VAL A 1 197 ? 4.574 14.896 -29.581 1.00 53.50 197 VAL A N 1
ATOM 1622 C CA . VAL A 1 197 ? 5.257 15.617 -28.497 1.00 53.50 197 VAL A CA 1
ATOM 1623 C C . VAL A 1 197 ? 4.702 17.042 -28.360 1.00 53.50 197 VAL A C 1
ATOM 1625 O O . VAL A 1 197 ? 4.443 17.470 -27.239 1.00 53.50 197 VAL A O 1
ATOM 1628 N N . GLU A 1 198 ? 4.409 17.752 -29.455 1.00 51.84 198 GLU A N 1
ATOM 1629 C CA . GLU A 1 198 ? 3.762 19.076 -29.393 1.00 51.84 198 GLU A CA 1
ATOM 1630 C C . GLU A 1 198 ? 2.327 19.037 -28.831 1.00 51.84 198 GLU A C 1
ATOM 1632 O O . GLU A 1 198 ? 1.952 19.907 -28.039 1.00 51.84 198 GLU A O 1
ATOM 1637 N N . LEU A 1 199 ? 1.529 18.016 -29.172 1.00 44.88 199 LEU A N 1
ATOM 1638 C CA . LEU A 1 199 ? 0.197 17.804 -28.580 1.00 44.88 199 LEU A CA 1
ATOM 1639 C C . LEU A 1 199 ? 0.288 17.379 -27.102 1.00 44.88 199 LEU A C 1
ATOM 1641 O O . LEU A 1 199 ? -0.449 17.881 -26.257 1.00 44.88 199 LEU A O 1
ATOM 1645 N N . TYR A 1 200 ? 1.262 16.533 -26.765 1.00 48.38 200 TYR A N 1
ATOM 1646 C CA . TYR A 1 200 ? 1.589 16.112 -25.403 1.00 48.38 200 TYR A CA 1
ATOM 1647 C C . TYR A 1 200 ? 1.993 17.297 -24.507 1.00 48.38 200 TYR A C 1
ATOM 1649 O O . TYR A 1 200 ? 1.634 17.333 -23.3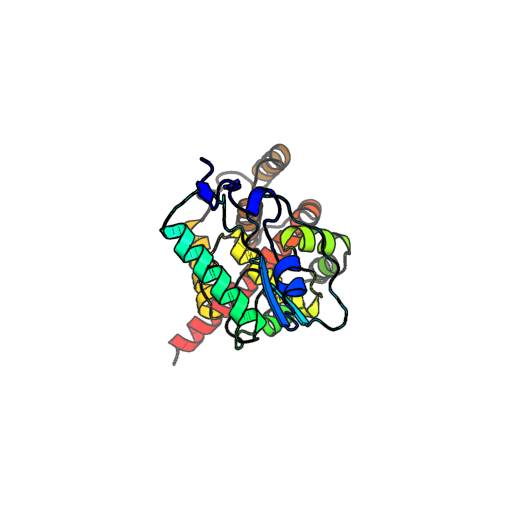29 1.00 48.38 200 TYR A O 1
ATOM 1657 N N . TYR A 1 201 ? 2.688 18.300 -25.057 1.00 51.66 201 TYR A N 1
ATOM 1658 C CA . TYR A 1 201 ? 2.991 19.552 -24.357 1.00 51.66 201 TYR A CA 1
ATOM 1659 C C . TYR A 1 201 ? 1.752 20.428 -24.129 1.00 51.66 201 TYR A C 1
ATOM 1661 O O . TYR A 1 201 ? 1.653 21.057 -23.075 1.00 51.66 201 TYR A O 1
ATOM 1669 N N . LYS A 1 202 ? 0.798 20.459 -25.071 1.00 42.69 202 LYS A N 1
ATOM 1670 C CA . LYS A 1 202 ? -0.465 21.204 -24.914 1.00 42.69 202 LYS A CA 1
ATOM 1671 C C . LYS A 1 202 ? -1.404 20.574 -23.876 1.00 42.69 202 LYS A C 1
ATOM 1673 O O . LYS A 1 202 ? -2.074 21.314 -23.160 1.00 42.69 202 LYS A O 1
ATOM 1678 N N . ASP A 1 203 ? -1.372 19.248 -23.724 1.00 43.94 203 ASP A N 1
ATOM 1679 C CA . ASP A 1 203 ? -2.316 18.481 -22.895 1.00 43.94 203 ASP A CA 1
ATOM 1680 C C . ASP A 1 203 ? -1.696 17.813 -21.651 1.00 43.94 203 ASP A C 1
ATOM 1682 O O . ASP A 1 203 ? -2.335 16.958 -21.033 1.00 43.94 203 ASP A O 1
ATOM 1686 N N . TYR A 1 204 ? -0.488 18.208 -21.219 1.00 44.38 204 TYR A N 1
ATOM 1687 C CA . TYR A 1 204 ? 0.227 17.666 -20.038 1.00 44.38 204 TYR A CA 1
ATOM 1688 C C . TYR A 1 204 ? -0.634 17.621 -18.747 1.00 44.38 204 TYR A C 1
ATOM 1690 O O . TYR A 1 204 ? -0.333 16.905 -17.790 1.00 44.38 204 TYR A O 1
ATOM 1698 N N . PHE A 1 205 ? -1.746 18.359 -18.730 1.00 48.31 205 PHE A N 1
ATOM 1699 C CA . PHE A 1 205 ? -2.749 18.405 -17.670 1.00 48.31 205 PHE A CA 1
ATOM 1700 C C . PHE A 1 205 ? -3.783 17.248 -17.681 1.00 48.31 205 PHE A C 1
ATOM 1702 O O . PHE A 1 205 ? -4.439 17.025 -16.665 1.00 48.31 205 PHE A O 1
ATOM 1709 N N . PHE A 1 206 ? -3.932 16.476 -18.770 1.00 48.06 206 PHE A N 1
ATOM 1710 C CA . PHE A 1 206 ? -5.083 15.572 -18.975 1.00 48.06 206 PHE A CA 1
ATOM 1711 C C . PHE A 1 206 ? -4.817 14.060 -18.840 1.00 48.06 206 PHE A C 1
ATOM 1713 O O . PHE A 1 206 ? -5.770 13.285 -18.723 1.00 48.06 206 PHE A O 1
ATOM 1720 N N . LEU A 1 207 ? -3.563 13.590 -18.799 1.00 59.88 207 LEU A N 1
ATOM 1721 C CA . LEU A 1 207 ? -3.280 12.151 -18.676 1.00 59.88 207 LEU A CA 1
ATOM 1722 C C . LEU A 1 207 ? -3.143 11.705 -17.216 1.00 59.88 207 LEU A C 1
ATOM 1724 O O . LEU A 1 207 ? -2.288 12.175 -16.466 1.00 59.88 207 LEU A O 1
ATOM 1728 N N . SER A 1 208 ? -3.951 10.716 -16.822 1.00 72.94 208 SER A N 1
ATOM 1729 C CA . SER A 1 208 ? -3.794 10.044 -15.527 1.00 72.94 208 SER A CA 1
ATOM 1730 C C . SER A 1 208 ? -2.423 9.354 -15.420 1.00 72.94 208 SER A C 1
ATOM 1732 O O . SER A 1 208 ? -1.869 8.922 -16.429 1.00 72.94 208 SER A O 1
ATOM 1734 N N . LYS A 1 209 ? -1.896 9.154 -14.199 1.00 80.81 209 LYS A N 1
ATOM 1735 C CA . LYS A 1 209 ? -0.629 8.415 -13.967 1.00 80.81 209 LYS A CA 1
ATOM 1736 C C . LYS A 1 209 ? -0.590 7.049 -14.657 1.00 80.81 209 LYS A C 1
ATOM 1738 O O . LYS A 1 209 ? 0.464 6.603 -15.087 1.00 80.81 209 LYS A O 1
ATOM 1743 N N . LYS A 1 210 ? -1.754 6.403 -14.764 1.00 80.81 210 LYS A N 1
ATOM 1744 C CA . LYS A 1 210 ? -1.942 5.160 -15.510 1.00 80.81 210 LYS A CA 1
ATOM 1745 C C . LYS A 1 210 ? -1.588 5.323 -16.983 1.00 80.81 210 LYS A C 1
ATOM 1747 O O . LYS A 1 210 ? -0.805 4.541 -17.500 1.00 80.81 210 LYS A O 1
ATOM 1752 N N . ASN A 1 211 ? -2.124 6.346 -17.635 1.00 77.50 211 ASN A N 1
ATOM 1753 C CA . ASN A 1 211 ? -1.859 6.584 -19.049 1.00 77.50 211 ASN A CA 1
ATOM 1754 C C . ASN A 1 211 ? -0.416 7.050 -19.271 1.00 77.50 211 ASN A C 1
ATOM 1756 O O . ASN A 1 211 ? 0.208 6.610 -20.224 1.00 77.50 211 ASN A O 1
ATOM 1760 N N . GLN A 1 212 ? 0.133 7.869 -18.366 1.00 81.81 212 GLN A N 1
ATOM 1761 C CA . GLN A 1 212 ? 1.549 8.256 -18.409 1.00 81.81 212 GLN A CA 1
ATOM 1762 C C . GLN A 1 212 ? 2.472 7.031 -18.325 1.00 81.81 212 GLN A C 1
ATOM 1764 O O . GLN A 1 212 ? 3.409 6.920 -19.107 1.00 81.81 212 GLN A O 1
ATOM 1769 N N . PHE A 1 213 ? 2.185 6.089 -17.418 1.00 85.94 213 PHE A N 1
ATOM 1770 C CA . PHE A 1 213 ? 2.930 4.833 -17.305 1.00 85.94 213 PHE A CA 1
ATOM 1771 C C . PHE A 1 213 ? 2.822 3.974 -18.572 1.00 85.94 213 PHE A C 1
ATOM 1773 O O . PHE A 1 213 ? 3.847 3.551 -19.089 1.00 85.94 213 PHE A O 1
ATOM 1780 N N . LEU A 1 214 ? 1.609 3.753 -19.096 1.00 82.38 214 LEU A N 1
ATOM 1781 C CA . LEU A 1 214 ? 1.405 2.958 -20.318 1.00 82.38 214 LEU A CA 1
ATOM 1782 C C . LEU A 1 214 ? 2.091 3.587 -21.539 1.00 82.38 214 LEU A C 1
ATOM 1784 O O . LEU A 1 214 ? 2.634 2.878 -22.377 1.00 82.38 214 LEU A O 1
ATOM 1788 N N . PHE A 1 215 ? 2.093 4.918 -21.626 1.00 79.06 215 PHE A N 1
ATOM 1789 C CA . PHE A 1 215 ? 2.790 5.649 -22.679 1.00 79.06 215 PHE A CA 1
ATOM 1790 C C . PHE A 1 215 ? 4.310 5.470 -22.589 1.00 79.06 215 PHE A C 1
ATOM 1792 O O . PHE A 1 215 ? 4.949 5.132 -23.580 1.00 79.06 215 PHE A O 1
ATOM 1799 N N . LEU A 1 216 ? 4.881 5.647 -21.394 1.00 83.62 216 LEU A N 1
ATOM 1800 C CA . LEU A 1 216 ? 6.303 5.413 -21.133 1.00 83.62 216 LEU A CA 1
ATOM 1801 C C . LEU A 1 216 ? 6.719 3.985 -21.492 1.00 83.62 216 LEU A C 1
ATOM 1803 O O . LEU A 1 216 ? 7.705 3.786 -22.191 1.00 83.62 216 LEU A O 1
ATOM 1807 N N . ASP A 1 217 ? 5.943 3.008 -21.036 1.00 83.19 217 ASP A N 1
ATOM 1808 C CA . ASP A 1 217 ? 6.137 1.590 -21.319 1.00 83.19 217 ASP A CA 1
ATOM 1809 C C . ASP A 1 217 ? 6.119 1.293 -22.831 1.00 83.19 217 ASP A C 1
ATOM 1811 O O . ASP A 1 217 ? 7.025 0.629 -23.328 1.00 83.19 217 ASP A O 1
ATOM 1815 N N . ALA A 1 218 ? 5.167 1.856 -23.581 1.00 81.50 218 ALA A N 1
ATOM 1816 C CA . ALA A 1 218 ? 5.083 1.688 -25.034 1.00 81.50 218 ALA A CA 1
ATOM 1817 C C . ALA A 1 218 ? 6.243 2.350 -25.803 1.00 81.50 218 ALA A C 1
ATOM 1819 O O . ALA A 1 218 ? 6.656 1.843 -26.845 1.00 81.50 218 ALA A O 1
ATOM 1820 N N . LEU A 1 219 ? 6.767 3.482 -25.320 1.00 80.75 219 LEU A N 1
ATOM 1821 C CA . LEU A 1 219 ? 7.936 4.132 -25.926 1.00 80.75 219 LEU A CA 1
ATOM 1822 C C . LEU A 1 219 ? 9.219 3.332 -25.694 1.00 80.75 219 LEU A C 1
ATOM 1824 O O . LEU A 1 219 ? 10.052 3.246 -26.596 1.00 80.75 219 LEU A O 1
ATOM 1828 N N . LEU A 1 220 ? 9.356 2.730 -24.510 1.00 84.19 220 LEU A N 1
ATOM 1829 C CA . LEU A 1 220 ? 10.472 1.846 -24.187 1.00 84.19 220 LEU A CA 1
ATOM 1830 C C . LEU A 1 220 ? 10.455 0.571 -25.042 1.00 84.19 220 LEU A C 1
ATOM 1832 O O . LEU A 1 220 ? 11.514 0.150 -25.480 1.00 84.19 220 LEU A O 1
ATOM 1836 N N . GLU A 1 221 ? 9.282 0.003 -25.359 1.00 82.81 221 GLU A N 1
ATOM 1837 C CA . GLU A 1 221 ? 9.176 -1.156 -26.275 1.00 82.81 221 GLU A CA 1
ATOM 1838 C C . GLU A 1 221 ? 9.635 -0.853 -27.709 1.00 82.81 221 GLU A C 1
ATOM 1840 O O . GLU A 1 221 ? 9.895 -1.775 -28.476 1.00 82.81 221 GLU A O 1
ATOM 1845 N N . LYS A 1 222 ? 9.707 0.426 -28.092 1.00 79.25 222 LYS A N 1
ATOM 1846 C CA . LYS A 1 222 ? 10.066 0.871 -29.447 1.00 79.25 222 LYS A CA 1
ATOM 1847 C C . LYS A 1 222 ? 11.460 1.489 -29.532 1.00 79.25 222 LYS A C 1
ATOM 1849 O O . LYS A 1 222 ? 11.766 2.111 -30.547 1.00 79.25 222 LYS A O 1
ATOM 1854 N N . ASP A 1 223 ? 12.253 1.389 -28.463 1.00 77.88 223 ASP A N 1
ATOM 1855 C CA . ASP A 1 223 ? 13.584 1.999 -28.344 1.00 77.88 223 ASP A CA 1
ATOM 1856 C C . ASP A 1 223 ? 13.618 3.486 -28.749 1.00 77.88 223 ASP A C 1
ATOM 1858 O O . ASP A 1 223 ? 14.579 3.996 -29.330 1.00 77.88 223 ASP A O 1
ATOM 1862 N N . MET A 1 224 ? 12.540 4.218 -28.447 1.00 74.75 224 MET A N 1
ATOM 1863 C CA . MET A 1 224 ? 12.429 5.627 -28.816 1.00 74.75 224 MET A CA 1
ATOM 1864 C C . MET A 1 224 ? 13.195 6.522 -27.840 1.00 74.75 224 MET A C 1
ATOM 1866 O O . MET A 1 224 ? 13.079 6.398 -26.619 1.00 74.75 224 MET A O 1
ATOM 1870 N N . HIS A 1 225 ? 13.936 7.493 -28.377 1.00 75.94 225 HIS A N 1
ATOM 1871 C CA . HIS A 1 225 ? 14.675 8.453 -27.563 1.00 75.94 225 HIS A CA 1
ATOM 1872 C C . HIS A 1 225 ? 13.729 9.420 -26.830 1.00 75.94 225 HIS A C 1
ATOM 1874 O O . HIS A 1 225 ? 12.966 10.165 -27.446 1.00 75.94 225 HIS A O 1
ATOM 1880 N N . LEU A 1 226 ? 13.828 9.467 -25.501 1.00 76.88 226 LEU A N 1
ATOM 1881 C CA . LEU A 1 226 ? 13.058 10.367 -24.640 1.00 76.88 226 LEU A CA 1
ATOM 1882 C C . LEU A 1 226 ? 13.847 11.642 -24.328 1.00 76.88 226 LEU A C 1
ATOM 1884 O O . LEU A 1 226 ? 15.037 11.596 -24.023 1.00 76.88 226 LEU A O 1
ATOM 1888 N N . SER A 1 227 ? 13.185 12.802 -24.351 1.00 79.38 227 SER A N 1
ATOM 1889 C CA . SER A 1 227 ? 13.845 14.055 -23.972 1.00 79.38 227 SER A CA 1
ATOM 1890 C C . SER A 1 227 ? 14.167 14.084 -22.470 1.00 79.38 227 SER A C 1
ATOM 1892 O O . SER A 1 227 ? 13.395 13.609 -21.634 1.00 79.38 227 SER A O 1
ATOM 1894 N N . LYS A 1 228 ? 15.301 14.694 -22.102 1.00 80.06 228 LYS A N 1
ATOM 1895 C CA . LYS A 1 228 ? 15.739 14.804 -20.698 1.00 80.06 228 LYS A CA 1
ATOM 1896 C C . LYS A 1 228 ? 14.701 15.500 -19.814 1.00 80.06 228 LYS A C 1
ATOM 1898 O O . LYS A 1 228 ? 14.422 15.040 -18.711 1.00 80.06 228 LYS A O 1
ATOM 1903 N N . TRP A 1 229 ? 14.106 16.580 -20.322 1.00 78.69 229 TRP A N 1
ATOM 1904 C CA . TRP A 1 229 ? 13.053 17.317 -19.623 1.00 78.69 229 TRP A CA 1
ATOM 1905 C C . TRP A 1 229 ? 11.859 16.417 -19.292 1.00 78.69 229 TRP A C 1
ATOM 1907 O O . TRP A 1 229 ? 11.364 16.435 -18.168 1.00 78.69 229 TRP A O 1
ATOM 1917 N N . PHE A 1 230 ? 11.422 15.597 -20.250 1.00 76.69 230 PHE A N 1
ATOM 1918 C CA . PHE A 1 230 ? 10.281 14.708 -20.065 1.00 76.69 230 PHE A CA 1
ATOM 1919 C C . PHE A 1 230 ? 10.562 13.677 -18.967 1.00 76.69 230 PHE A C 1
ATOM 1921 O O . PHE A 1 230 ? 9.764 13.532 -18.040 1.00 76.69 230 PHE A O 1
ATOM 1928 N N . ILE A 1 231 ? 11.744 13.052 -19.007 1.00 81.94 231 ILE A N 1
ATOM 1929 C CA . ILE A 1 231 ? 12.191 12.117 -17.968 1.00 81.94 231 ILE A CA 1
ATOM 1930 C C . ILE A 1 231 ? 12.204 12.794 -16.593 1.00 81.94 231 ILE A C 1
ATOM 1932 O O . ILE A 1 231 ? 11.743 12.201 -15.627 1.00 81.94 231 ILE A O 1
ATOM 1936 N N . GLU A 1 232 ? 12.676 14.036 -16.469 1.00 82.25 232 GLU A N 1
ATOM 1937 C CA . GLU A 1 232 ? 12.716 14.748 -15.182 1.00 82.25 232 GLU A CA 1
ATOM 1938 C C . GLU A 1 232 ? 11.321 15.020 -14.596 1.00 82.25 232 GLU A C 1
ATOM 1940 O O . GLU A 1 232 ? 11.125 14.983 -13.374 1.00 82.25 232 GLU A O 1
ATOM 1945 N N . GLN A 1 233 ? 10.323 15.255 -15.447 1.00 81.69 233 GLN A N 1
ATOM 1946 C CA . GLN A 1 233 ? 8.951 15.456 -14.990 1.00 81.69 233 GLN A CA 1
ATOM 1947 C C . GLN A 1 233 ? 8.274 14.140 -14.586 1.00 81.69 233 GLN A C 1
ATOM 1949 O O . GLN A 1 233 ? 7.544 14.113 -13.590 1.00 81.69 233 GLN A O 1
ATOM 1954 N N . THR A 1 234 ? 8.559 13.042 -15.293 1.00 86.12 234 THR A N 1
ATOM 1955 C CA . THR A 1 234 ? 7.952 11.720 -15.064 1.00 86.12 234 THR A CA 1
ATOM 1956 C C . THR A 1 234 ? 8.892 10.708 -14.404 1.00 86.12 234 THR A C 1
ATOM 1958 O O . THR A 1 234 ? 8.626 9.512 -14.462 1.00 86.12 234 THR A O 1
ATOM 1961 N N . GLU A 1 235 ? 9.969 11.155 -13.754 1.00 91.38 235 GLU A N 1
ATOM 1962 C CA . GLU A 1 235 ? 11.114 10.322 -13.334 1.00 91.38 235 GLU A CA 1
ATOM 1963 C C . GLU A 1 235 ? 10.726 9.039 -12.585 1.00 91.38 235 GLU A C 1
ATOM 1965 O O . GLU A 1 235 ? 11.230 7.962 -12.890 1.00 91.38 235 GLU A O 1
ATOM 1970 N N . VAL A 1 236 ? 9.765 9.121 -11.660 1.00 94.00 236 VAL A N 1
ATOM 1971 C CA . VAL A 1 236 ? 9.287 7.958 -10.896 1.00 94.00 236 VAL A CA 1
ATOM 1972 C C . VAL A 1 236 ? 8.564 6.954 -11.792 1.00 94.00 236 VAL A C 1
ATOM 1974 O O . VAL A 1 236 ? 8.766 5.751 -11.658 1.00 94.00 236 VAL A O 1
ATOM 1977 N N . LEU A 1 237 ? 7.710 7.438 -12.698 1.00 92.00 237 LEU A N 1
ATOM 1978 C CA . LEU A 1 237 ? 6.977 6.578 -13.628 1.00 92.00 237 LEU A CA 1
ATOM 1979 C C . LEU A 1 237 ? 7.906 6.004 -14.696 1.00 92.00 237 LEU A C 1
ATOM 1981 O O . LEU A 1 237 ? 7.709 4.869 -15.110 1.00 92.00 237 LEU A O 1
ATOM 1985 N N . PHE A 1 238 ? 8.925 6.760 -15.103 1.00 92.94 238 PHE A N 1
ATOM 1986 C CA . PHE A 1 238 ? 9.949 6.302 -16.034 1.00 92.94 238 PHE A CA 1
ATOM 1987 C C . PHE A 1 238 ? 10.758 5.144 -15.436 1.00 92.94 238 PHE A C 1
ATOM 1989 O O . PHE A 1 238 ? 10.849 4.090 -16.059 1.00 92.94 238 PHE A O 1
ATOM 1996 N N . ILE A 1 239 ? 11.251 5.281 -14.197 1.00 95.88 239 ILE A N 1
ATOM 1997 C CA . ILE A 1 239 ? 11.919 4.175 -13.491 1.00 95.88 239 ILE A CA 1
ATOM 1998 C C . ILE A 1 239 ? 10.968 2.990 -13.290 1.00 95.88 239 ILE A C 1
ATOM 2000 O O . ILE A 1 239 ? 11.371 1.851 -13.503 1.00 95.88 239 ILE A O 1
ATOM 2004 N N . ALA A 1 240 ? 9.701 3.234 -12.937 1.00 94.94 240 ALA A N 1
ATOM 2005 C CA . ALA A 1 240 ? 8.715 2.163 -12.805 1.00 94.94 240 ALA A CA 1
ATOM 2006 C C . ALA A 1 240 ? 8.491 1.412 -14.130 1.00 94.94 240 ALA A C 1
ATOM 2008 O O . ALA A 1 240 ? 8.391 0.190 -14.118 1.00 94.94 240 ALA A O 1
ATOM 2009 N N . ALA A 1 241 ? 8.434 2.116 -15.265 1.00 92.56 241 ALA A N 1
ATOM 2010 C CA . ALA A 1 241 ? 8.279 1.510 -16.587 1.00 92.56 241 ALA A CA 1
ATOM 2011 C C . ALA A 1 241 ? 9.531 0.720 -17.006 1.00 92.56 241 ALA A C 1
ATOM 2013 O O . ALA A 1 241 ? 9.415 -0.406 -17.476 1.00 92.56 241 ALA A O 1
ATOM 2014 N N . LYS A 1 242 ? 10.732 1.255 -16.756 1.00 94.44 242 LYS A N 1
ATOM 2015 C CA . LYS A 1 242 ? 12.000 0.538 -16.973 1.00 94.44 242 LYS A CA 1
ATOM 2016 C C . LYS A 1 242 ? 12.096 -0.731 -16.128 1.00 94.44 242 LYS A C 1
ATOM 2018 O O . LYS A 1 242 ? 12.462 -1.781 -16.643 1.00 94.44 242 LYS A O 1
ATOM 2023 N N . PHE A 1 243 ? 11.736 -0.654 -14.848 1.00 95.38 243 PHE A N 1
ATOM 2024 C CA . PHE A 1 243 ? 11.748 -1.828 -13.978 1.00 95.38 243 PHE A CA 1
ATOM 2025 C C . PHE A 1 243 ? 10.688 -2.851 -14.395 1.00 95.38 243 PHE A C 1
ATOM 2027 O O . PHE A 1 243 ? 10.935 -4.051 -14.368 1.00 95.38 243 PHE A O 1
ATOM 2034 N N . PHE A 1 244 ? 9.524 -2.384 -14.845 1.00 91.44 244 PHE A N 1
ATOM 2035 C CA . PHE A 1 244 ? 8.495 -3.245 -15.415 1.00 91.44 244 PHE A CA 1
ATOM 2036 C C . PHE A 1 244 ? 9.001 -4.020 -16.645 1.00 91.44 244 PHE A C 1
ATOM 2038 O O . PHE A 1 244 ? 8.825 -5.234 -16.712 1.00 91.44 244 PHE A O 1
ATOM 2045 N N . HIS A 1 245 ? 9.680 -3.342 -17.572 1.00 90.12 245 HIS A N 1
ATOM 2046 C CA . HIS A 1 245 ? 10.342 -3.965 -18.723 1.00 90.12 245 HIS A CA 1
ATOM 2047 C C . HIS A 1 245 ? 11.391 -4.998 -18.316 1.00 90.12 245 HIS A C 1
ATOM 2049 O O . HIS A 1 245 ? 11.405 -6.106 -18.842 1.00 90.12 245 HIS A O 1
ATOM 2055 N N . PHE A 1 246 ? 12.230 -4.658 -17.338 1.00 93.19 246 PHE A N 1
ATOM 2056 C CA . PHE A 1 246 ? 13.236 -5.573 -16.804 1.00 93.19 246 PHE A CA 1
ATOM 2057 C C . PHE A 1 246 ? 12.602 -6.871 -16.278 1.00 93.19 246 PHE A C 1
ATOM 2059 O O . PHE A 1 246 ? 13.015 -7.964 -16.657 1.00 93.19 246 PHE A O 1
ATOM 2066 N N . LEU A 1 247 ? 11.546 -6.756 -15.463 1.00 91.38 247 LEU A N 1
ATOM 2067 C CA . LEU A 1 247 ? 10.830 -7.914 -14.923 1.00 91.38 247 LEU A CA 1
ATOM 2068 C C . LEU A 1 247 ? 10.185 -8.763 -16.028 1.00 91.38 247 LEU A C 1
ATOM 2070 O O . LEU A 1 247 ? 10.167 -9.987 -15.921 1.00 91.38 247 LEU A O 1
ATOM 2074 N N . LYS A 1 248 ? 9.662 -8.134 -17.088 1.00 85.25 248 LYS A N 1
ATOM 2075 C CA . LYS A 1 248 ? 9.079 -8.834 -18.242 1.00 85.25 248 LYS A CA 1
ATOM 2076 C C . LYS A 1 248 ? 10.118 -9.720 -18.931 1.00 85.25 248 LYS A C 1
ATOM 2078 O O . LYS A 1 248 ? 9.873 -10.916 -19.075 1.00 85.25 248 LYS A O 1
ATOM 2083 N N . ASN A 1 249 ? 11.270 -9.155 -19.281 1.00 85.25 249 ASN A N 1
ATOM 2084 C CA . ASN A 1 249 ? 12.309 -9.872 -20.022 1.00 85.25 249 ASN A CA 1
ATOM 2085 C C . ASN A 1 249 ? 12.837 -11.082 -19.231 1.00 85.25 249 ASN A C 1
ATOM 2087 O O . ASN A 1 249 ? 12.926 -12.176 -19.779 1.00 85.25 249 ASN A O 1
ATOM 2091 N N . GLU A 1 250 ? 13.052 -10.939 -17.916 1.00 79.75 250 GLU A N 1
ATOM 2092 C CA . GLU A 1 250 ? 13.444 -12.071 -17.055 1.00 79.75 250 GLU A CA 1
ATOM 2093 C C . GLU A 1 250 ? 12.395 -13.197 -17.005 1.00 79.75 250 GLU A C 1
ATOM 2095 O O . GLU A 1 250 ? 12.728 -14.356 -16.744 1.00 79.75 250 GLU A O 1
ATOM 2100 N N . THR A 1 251 ? 11.112 -12.871 -17.191 1.00 71.44 251 THR A N 1
ATOM 2101 C CA . THR A 1 251 ? 10.032 -13.870 -17.165 1.00 71.44 251 THR A CA 1
ATOM 2102 C C . THR A 1 251 ? 9.952 -14.622 -18.495 1.00 71.44 251 THR A C 1
ATOM 2104 O O . THR A 1 251 ? 9.729 -15.831 -18.503 1.00 71.44 251 THR A O 1
ATOM 2107 N N . GLU A 1 252 ? 10.162 -13.922 -19.612 1.00 69.31 252 GLU A N 1
ATOM 2108 C CA . GLU A 1 252 ? 10.165 -14.503 -20.960 1.00 69.31 252 GLU A CA 1
ATOM 2109 C C . GLU A 1 252 ? 11.363 -15.447 -21.162 1.00 69.31 252 GLU A C 1
ATOM 2111 O O . GLU A 1 252 ? 11.170 -16.565 -21.636 1.00 69.31 252 GLU A O 1
ATOM 2116 N N . GLU A 1 253 ? 12.560 -15.081 -20.690 1.00 62.88 253 GLU A N 1
ATOM 2117 C CA . GLU A 1 253 ? 13.757 -15.941 -20.747 1.00 62.88 253 GLU A CA 1
ATOM 2118 C C . GLU A 1 253 ? 13.581 -17.258 -19.971 1.00 62.88 253 GLU A C 1
ATOM 2120 O O . GLU A 1 253 ? 13.940 -18.329 -20.461 1.00 62.88 253 GLU A O 1
ATOM 2125 N N . LYS A 1 254 ? 12.952 -17.222 -18.788 1.00 60.41 254 LYS A N 1
ATOM 2126 C CA . LYS A 1 254 ? 12.675 -18.434 -17.993 1.00 60.41 254 LYS A CA 1
ATOM 2127 C C . LYS A 1 254 ? 11.645 -19.361 -18.637 1.00 60.41 254 LYS A C 1
ATOM 2129 O O . LYS A 1 254 ? 11.738 -20.575 -18.477 1.00 60.41 254 LYS A O 1
ATOM 2134 N N . CYS A 1 255 ? 10.667 -18.813 -19.359 1.00 51.09 255 CYS A N 1
ATOM 2135 C CA . CYS A 1 255 ? 9.693 -19.615 -20.102 1.00 51.09 255 CYS A CA 1
ATOM 2136 C C . CYS A 1 255 ? 10.316 -20.322 -21.312 1.00 51.09 255 CYS A C 1
ATOM 2138 O O . CYS A 1 255 ? 9.859 -21.403 -21.663 1.00 51.09 255 CYS A O 1
ATOM 2140 N N . VAL A 1 256 ? 11.333 -19.740 -21.953 1.00 53.22 256 VAL A N 1
ATOM 2141 C CA . VAL A 1 256 ? 12.031 -20.390 -23.075 1.00 53.22 256 VAL A CA 1
ATOM 2142 C C . VAL A 1 256 ? 12.856 -21.576 -22.574 1.00 53.22 256 VAL A C 1
ATOM 2144 O O . VAL A 1 256 ? 12.717 -22.670 -23.106 1.00 53.22 256 VAL A O 1
ATOM 2147 N N . ILE A 1 257 ? 13.612 -21.397 -21.487 1.00 54.66 257 ILE A N 1
ATOM 2148 C CA . ILE A 1 257 ? 14.482 -22.444 -20.925 1.00 54.66 257 ILE A CA 1
ATOM 2149 C C . ILE A 1 257 ? 13.675 -23.661 -20.429 1.00 54.66 257 ILE A C 1
ATOM 2151 O O . ILE A 1 257 ? 14.064 -24.795 -20.673 1.00 54.66 257 ILE A O 1
ATOM 2155 N N . ASN A 1 258 ? 12.510 -23.451 -19.805 1.00 49.44 258 ASN A N 1
ATOM 2156 C CA . ASN A 1 258 ? 11.665 -24.546 -19.301 1.00 49.44 258 ASN A CA 1
ATOM 2157 C C . ASN A 1 258 ? 10.868 -25.299 -20.389 1.00 49.44 258 ASN A C 1
ATOM 2159 O O . ASN A 1 258 ? 10.182 -26.263 -20.064 1.00 49.44 258 ASN A O 1
ATOM 2163 N N . ASN A 1 259 ? 10.883 -24.838 -21.644 1.00 48.09 259 ASN A N 1
ATOM 2164 C CA . ASN A 1 259 ? 10.251 -25.531 -22.776 1.00 48.09 259 ASN A CA 1
ATOM 2165 C C . ASN A 1 259 ? 11.270 -26.320 -23.624 1.00 48.09 259 ASN A C 1
ATOM 2167 O O . ASN A 1 259 ? 10.877 -26.950 -24.606 1.00 48.09 259 ASN A O 1
ATOM 2171 N N . GLU A 1 260 ? 12.557 -26.264 -23.269 1.00 47.03 260 GLU A N 1
ATOM 2172 C CA . GLU A 1 260 ? 13.646 -27.008 -23.916 1.00 47.03 260 GLU A CA 1
ATOM 2173 C C . GLU A 1 260 ? 14.132 -28.218 -23.083 1.00 47.03 260 GLU A C 1
ATOM 2175 O O . GLU A 1 260 ? 15.026 -28.938 -23.530 1.00 47.03 260 GLU A O 1
ATOM 2180 N N . GLU A 1 261 ? 13.515 -28.480 -21.922 1.00 37.88 261 GLU A N 1
ATOM 2181 C CA . GLU A 1 261 ? 13.672 -29.700 -21.099 1.00 37.88 261 GLU A CA 1
ATOM 2182 C C . GLU A 1 261 ? 12.439 -30.614 -21.194 1.00 37.88 261 GLU A C 1
ATOM 2184 O O . GLU A 1 261 ? 12.631 -31.853 -21.247 1.00 37.88 261 GLU A O 1
#

Radius of gyration: 23.58 Å; Cα contacts (8 Å, |Δi|>4): 229; chains: 1; bounding box: 62×51×71 Å

InterPro domains:
  IPR016035 Acyl transferase/acyl hydrolase/lysophospholipase [SSF52151] (2-90)

pLDDT: mean 83.88, std 14.72, range [37.88, 97.0]

Mean predicted aligned error: 8.4 Å

Secondary structure (DSSP, 8-state):
---EEETTEEE--GGGT-SS-HHHHHHTT--EEEEE----SS-----PPPTT-EEEEE--SS----TT---HHHHHHHHHHHHHHHHHHTTSEE-SSSEEETT---HHHHHHHHHHS-HHHHHHHT-HHHHHHHHHHH-S---TTTHHHHHHHHHHHHHT---SSEE-HHHHHHHHHHHHHHT---S---S-HHHHHHHHHHSTTT--HHHHHHHHHHHHTTTPPPPHHHHHHHHHHHHHHHHHHHHHHHHHHHHHHTT--

Solvent-accessible surface area (backbone atoms only — not comparable to full-atom values): 15739 Å² total; per-residue (Å²): 133,82,66,48,76,54,99,90,42,79,41,70,73,56,30,74,67,36,54,61,61,56,67,60,44,44,74,73,63,56,43,72,43,83,43,76,53,84,78,71,74,60,33,76,64,88,77,84,81,58,91,83,42,52,73,47,79,45,63,63,88,64,86,82,66,66,83,89,62,91,44,76,71,57,50,55,41,43,52,40,36,49,52,52,51,52,38,33,74,73,66,64,27,42,72,79,77,42,35,29,42,75,85,54,76,41,52,65,59,38,52,55,48,60,71,70,48,53,76,72,62,51,52,49,77,71,37,70,66,47,52,56,54,41,32,72,71,62,71,59,91,69,55,86,82,68,31,34,54,57,45,51,43,43,51,40,57,52,72,60,57,83,52,62,48,76,30,52,60,66,58,46,53,52,51,48,55,54,48,48,65,77,60,57,85,81,77,80,88,84,64,56,74,64,65,50,49,58,50,48,65,76,44,68,87,72,66,52,72,44,54,52,33,54,51,49,39,56,38,59,77,65,76,55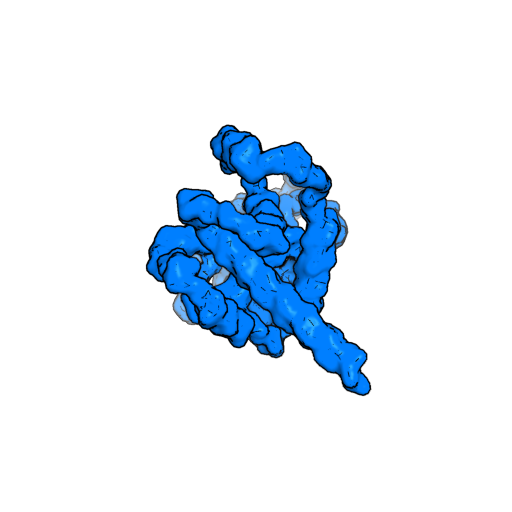,89,74,57,70,71,58,47,68,76,39,42,61,48,46,52,45,29,54,51,50,50,52,56,48,52,61,52,53,58,53,57,54,59,68,73,76,115

Foldseek 3Di:
DAWDADPNDTDDDCQQPAVFVVVVCVVVPAQEEEGECLPADHDHDDDDDDPSHHYHYFYQPDNLDHPPDDDPVSVLLSVLSRVQRVCVVVVQFDDRQATEGPPADQLVLLVVLLVVDDPVLVVCLVDPVLQVVLCVQQVDRDDSNGCRRSLLSSLCVLLVPRRSDYDYPVRSLVSSVVSLVVVPDDDDPPDDPVVVVVVCVVVVPPDDLSRVLNVLLVCVVVVHDDDPVSCNVCVSSNSSSSSNVSSVVVVVVVVVVVVVD